Protein AF-A0ABD3SSQ7-F1 (afdb_monomer_lite)

InterPro domains:
  IPR032751 Protein fuseless [PF15993] (21-122)
  IPR032751 Protein fuseless [PTHR35270] (24-252)

Radius of gyration: 31.21 Å; chains: 1; bounding box: 70×83×97 Å

pLDDT: mean 71.68, std 17.15, range [31.45, 95.5]

Foldseek 3Di:
DVVVVVVVVPDDDPPVNVVLLVLLLVLQLLLLVLLLCVVACVPDLLNSLVCLQVVLVVLVVVLCVCVVCCVVVVVVVCVVDDPPPDPVVVVVVVLVVVLVSLVSNLSSVSSNVSSVVSNVVVVVVVVVVVVVVVVVVVPPPCPDDDDDDDDDDDDDDDDDDDDDDDDDDPDDDDDDDDDPDDPDPDDDDDDDDDDDDDDDPDPDPVVVVVVVVVVSVVSNVSSVVSSVVSSVVCVVVVNSLVSRDPVVSVVVVVVCVVPVCCVVVVVVVVVVVVVD

Organism: NCBI:txid382380

Structure (mmCIF, N/CA/C/O backbone):
data_AF-A0ABD3SSQ7-F1
#
_entry.id   AF-A0ABD3SSQ7-F1
#
loop_
_atom_site.group_PDB
_atom_site.id
_atom_site.type_symbol
_atom_site.label_atom_id
_atom_site.label_alt_id
_atom_site.label_comp_id
_atom_site.label_asym_id
_atom_site.label_entity_id
_atom_site.label_seq_id
_atom_site.pdbx_PDB_ins_code
_atom_site.Cartn_x
_atom_site.Cartn_y
_atom_site.Cartn_z
_atom_site.occupancy
_atom_site.B_iso_or_equiv
_atom_site.auth_seq_id
_atom_site.auth_comp_id
_atom_site.auth_asym_id
_atom_site.auth_atom_id
_atom_site.pdbx_PDB_model_num
ATOM 1 N N . MET A 1 1 ? 4.109 20.320 16.044 1.00 35.88 1 MET A N 1
ATOM 2 C CA . MET A 1 1 ? 4.381 19.023 15.374 1.00 35.88 1 MET A CA 1
ATOM 3 C C . MET A 1 1 ? 5.345 18.141 16.161 1.00 35.88 1 MET A C 1
ATOM 5 O O . MET A 1 1 ? 4.977 17.004 16.416 1.00 35.88 1 MET A O 1
ATOM 9 N N . ALA A 1 2 ? 6.494 18.641 16.633 1.00 31.45 2 ALA A N 1
ATOM 10 C CA . ALA A 1 2 ? 7.434 17.855 17.449 1.00 31.45 2 ALA A CA 1
ATOM 11 C C . ALA A 1 2 ? 6.828 17.304 18.760 1.00 31.45 2 ALA A C 1
ATOM 13 O O . ALA A 1 2 ? 7.062 16.151 19.090 1.00 31.45 2 ALA A O 1
ATOM 14 N N . ALA A 1 3 ? 5.961 18.057 19.450 1.00 34.47 3 ALA A N 1
ATOM 15 C CA . ALA A 1 3 ? 5.292 17.589 20.672 1.00 34.47 3 ALA A CA 1
ATOM 16 C C . ALA A 1 3 ? 4.222 16.498 20.431 1.00 34.47 3 ALA A C 1
ATOM 18 O O . ALA A 1 3 ? 4.009 15.648 21.285 1.00 34.47 3 ALA A O 1
ATOM 19 N N . ALA A 1 4 ? 3.579 16.469 19.257 1.00 41.06 4 ALA A N 1
ATOM 20 C CA . ALA A 1 4 ? 2.607 15.427 18.898 1.00 41.06 4 ALA A CA 1
ATOM 21 C C . ALA A 1 4 ? 3.299 14.144 18.403 1.00 41.06 4 ALA A C 1
ATOM 23 O O . ALA A 1 4 ? 2.836 13.044 18.685 1.00 41.06 4 ALA A O 1
ATOM 24 N N . MET A 1 5 ? 4.450 14.282 17.731 1.00 47.56 5 MET A N 1
ATOM 25 C CA . MET A 1 5 ? 5.359 13.162 17.468 1.00 47.56 5 MET A CA 1
ATOM 26 C C . MET A 1 5 ? 5.981 12.631 18.763 1.00 47.56 5 MET A C 1
ATOM 28 O O . MET A 1 5 ? 6.051 11.419 18.940 1.00 47.56 5 MET A O 1
ATOM 32 N N . ALA A 1 6 ? 6.333 13.516 19.700 1.00 42.16 6 ALA A N 1
ATOM 33 C CA . ALA A 1 6 ? 6.775 13.130 21.030 1.00 42.16 6 ALA A CA 1
ATOM 34 C C . ALA A 1 6 ? 5.665 12.388 21.779 1.00 42.16 6 ALA A C 1
ATOM 36 O O . ALA A 1 6 ? 5.961 11.353 22.335 1.00 42.16 6 ALA A O 1
ATOM 37 N N . LEU A 1 7 ? 4.390 12.791 21.718 1.00 47.06 7 LEU A N 1
ATOM 38 C CA . LEU A 1 7 ? 3.284 12.059 22.365 1.00 47.06 7 LEU A CA 1
ATOM 39 C C . LEU A 1 7 ? 2.908 10.728 21.685 1.00 47.06 7 LEU A C 1
ATOM 41 O O . LEU A 1 7 ? 2.377 9.843 22.348 1.00 47.06 7 LEU A O 1
ATOM 45 N N . LEU A 1 8 ? 3.233 10.533 20.401 1.00 50.84 8 LEU A N 1
ATOM 46 C CA . LEU A 1 8 ? 3.166 9.209 19.758 1.00 50.84 8 LEU A CA 1
ATOM 47 C C . LEU A 1 8 ? 4.335 8.292 20.168 1.00 50.84 8 LEU A C 1
ATOM 49 O O . LEU A 1 8 ? 4.212 7.070 20.079 1.00 50.84 8 LEU A O 1
ATOM 53 N N . PHE A 1 9 ? 5.440 8.870 20.648 1.00 52.28 9 PHE A N 1
ATOM 54 C CA . PHE A 1 9 ? 6.592 8.162 21.219 1.00 52.28 9 PHE A CA 1
ATOM 55 C C . PHE A 1 9 ? 6.569 8.082 22.756 1.00 52.28 9 PHE A C 1
ATOM 57 O O . PHE A 1 9 ? 7.246 7.238 23.339 1.00 52.28 9 PHE A O 1
ATOM 64 N N . ASN A 1 10 ? 5.777 8.920 23.419 1.00 55.38 10 ASN A N 1
ATOM 65 C CA . ASN A 1 10 ? 5.813 9.149 24.856 1.00 55.38 10 ASN A CA 1
ATOM 66 C C . ASN A 1 10 ? 4.576 8.542 25.511 1.00 55.38 10 ASN A C 1
ATOM 68 O O . ASN A 1 10 ? 3.604 9.232 25.795 1.00 55.38 10 ASN A O 1
ATOM 72 N N . SER A 1 11 ? 4.625 7.222 25.671 1.00 51.12 11 SER A N 1
ATOM 73 C CA . SER A 1 11 ? 4.206 6.508 26.882 1.00 51.12 11 SER A CA 1
ATOM 74 C C . SER A 1 11 ? 4.325 5.007 26.606 1.00 51.12 11 SER A C 1
ATOM 76 O O . SER A 1 11 ? 3.407 4.355 26.114 1.00 51.12 11 SER A O 1
ATOM 78 N N . SER A 1 12 ? 5.494 4.454 26.931 1.00 49.19 12 SER A N 1
ATOM 79 C CA . SER A 1 12 ? 5.626 3.045 27.331 1.00 49.19 12 SER A CA 1
ATOM 80 C C . SER A 1 12 ? 5.528 1.949 26.258 1.00 49.19 12 SER A C 1
ATOM 82 O O . SER A 1 12 ? 5.330 0.792 26.620 1.00 49.19 12 SER A O 1
ATOM 84 N N . SER A 1 13 ? 5.709 2.221 24.959 1.00 55.53 13 SER A N 1
ATOM 85 C CA . SER A 1 13 ? 6.049 1.124 24.035 1.00 55.53 13 SER A CA 1
ATOM 86 C C . SER A 1 13 ? 7.558 0.938 24.021 1.00 55.53 13 SER A C 1
ATOM 88 O O . SER A 1 13 ? 8.276 1.804 23.527 1.00 55.53 13 SER A O 1
ATOM 90 N N . THR A 1 14 ? 8.021 -0.177 24.580 1.00 75.12 14 THR A N 1
ATOM 91 C CA . THR A 1 14 ? 9.428 -0.582 24.572 1.00 75.12 14 THR A CA 1
ATOM 92 C C . THR A 1 14 ? 9.985 -0.480 23.141 1.00 75.12 14 THR A C 1
ATOM 94 O O . THR A 1 14 ? 9.298 -0.851 22.189 1.00 75.12 14 THR A O 1
ATOM 97 N N . LEU A 1 15 ? 11.214 0.033 22.969 1.00 82.56 15 LEU A N 1
ATOM 98 C CA . LEU A 1 15 ? 11.944 0.108 21.684 1.00 82.56 15 LEU A CA 1
ATOM 99 C C . LEU A 1 15 ? 11.693 -1.094 20.738 1.00 82.56 15 LEU A C 1
ATOM 101 O O . LEU A 1 15 ? 11.415 -0.869 19.557 1.00 82.56 15 LEU A O 1
ATOM 105 N N . PRO A 1 16 ? 11.681 -2.354 21.230 1.00 85.00 16 PRO A N 1
ATOM 106 C CA . PRO A 1 16 ? 11.344 -3.531 20.429 1.00 85.00 16 PRO A CA 1
ATOM 107 C C . PRO A 1 16 ? 10.009 -3.449 19.680 1.00 85.00 16 PRO A C 1
ATOM 109 O O . PRO A 1 16 ? 9.923 -3.867 18.531 1.00 85.00 16 PRO A O 1
ATOM 112 N N . VAL A 1 17 ? 8.964 -2.880 20.286 1.00 79.81 17 VAL A N 1
ATOM 113 C CA . VAL A 1 17 ? 7.632 -2.755 19.671 1.00 79.81 17 VAL A CA 1
ATOM 114 C C . VAL A 1 17 ? 7.666 -1.791 18.486 1.00 79.81 17 VAL A C 1
ATOM 116 O O . VAL A 1 17 ? 6.991 -2.017 17.481 1.00 79.81 17 VAL A O 1
ATOM 119 N N . GLN A 1 18 ? 8.446 -0.714 18.581 1.00 81.44 18 GLN A N 1
ATOM 120 C CA . GLN A 1 18 ? 8.600 0.247 17.488 1.00 81.44 18 GLN A CA 1
ATOM 121 C C . GLN A 1 18 ? 9.390 -0.359 16.332 1.00 81.44 18 GLN A C 1
ATOM 123 O O . GLN A 1 18 ? 8.945 -0.270 15.189 1.00 81.44 18 GLN A O 1
ATOM 128 N N . VAL A 1 19 ? 10.496 -1.043 16.639 1.00 87.38 19 VAL A N 1
ATOM 129 C CA . VAL A 1 19 ? 11.292 -1.773 15.644 1.00 87.38 19 VAL A CA 1
ATOM 130 C C . VAL A 1 19 ? 10.430 -2.822 14.941 1.00 87.38 19 VAL A C 1
ATOM 132 O O . VAL A 1 19 ? 10.364 -2.827 13.715 1.00 87.38 19 VAL A O 1
ATOM 135 N N . ALA A 1 20 ? 9.682 -3.636 15.691 1.00 85.38 20 ALA A N 1
ATOM 136 C CA . ALA A 1 20 ? 8.770 -4.628 15.124 1.00 85.38 20 ALA A CA 1
ATOM 137 C C . ALA A 1 20 ? 7.700 -3.983 14.228 1.00 85.38 20 ALA A C 1
ATOM 139 O O . ALA A 1 20 ? 7.449 -4.460 13.125 1.00 85.38 20 ALA A O 1
ATOM 140 N N . THR A 1 21 ? 7.114 -2.859 14.654 1.00 83.44 21 THR A N 1
ATOM 141 C CA . THR A 1 21 ? 6.134 -2.120 13.838 1.00 83.44 21 THR A CA 1
ATOM 142 C C . THR A 1 21 ? 6.758 -1.630 12.528 1.00 83.44 21 THR A C 1
ATOM 144 O O . THR A 1 21 ? 6.132 -1.743 11.475 1.00 83.44 21 THR A O 1
ATOM 147 N N . GLY A 1 22 ? 7.993 -1.121 12.573 1.00 83.88 22 GLY A N 1
ATOM 148 C CA . GLY A 1 22 ? 8.738 -0.695 11.388 1.00 83.88 22 GLY A CA 1
ATOM 149 C C . GLY A 1 22 ? 9.013 -1.849 10.424 1.00 83.88 22 GLY A C 1
ATOM 150 O O . GLY A 1 22 ? 8.728 -1.729 9.235 1.00 83.88 22 GLY A O 1
ATOM 151 N N . VAL A 1 23 ? 9.478 -2.991 10.940 1.00 88.12 23 VAL A N 1
ATOM 152 C CA . VAL A 1 23 ? 9.735 -4.203 10.141 1.00 88.12 23 VAL A CA 1
ATOM 153 C C . VAL A 1 23 ? 8.452 -4.725 9.494 1.00 88.12 23 VAL A C 1
ATOM 155 O O . VAL A 1 23 ? 8.452 -5.052 8.307 1.00 88.12 23 VAL A O 1
ATOM 158 N N . LEU A 1 24 ? 7.339 -4.758 10.232 1.00 83.00 24 LEU A N 1
ATOM 159 C CA . LEU A 1 24 ? 6.043 -5.166 9.688 1.00 83.00 24 LEU A CA 1
ATOM 160 C C . LEU A 1 24 ? 5.549 -4.184 8.619 1.00 83.00 24 LEU A C 1
ATOM 162 O O . LEU A 1 24 ? 5.061 -4.612 7.580 1.00 83.00 24 LEU A O 1
ATOM 166 N N . CYS A 1 25 ? 5.712 -2.876 8.829 1.00 85.62 25 CYS A N 1
ATOM 167 C CA . CYS A 1 25 ? 5.353 -1.862 7.837 1.00 85.62 25 CYS A CA 1
ATOM 168 C C . CYS A 1 25 ? 6.163 -2.023 6.539 1.00 85.62 25 CYS A C 1
ATOM 170 O O . CYS A 1 25 ? 5.585 -2.065 5.451 1.00 85.62 25 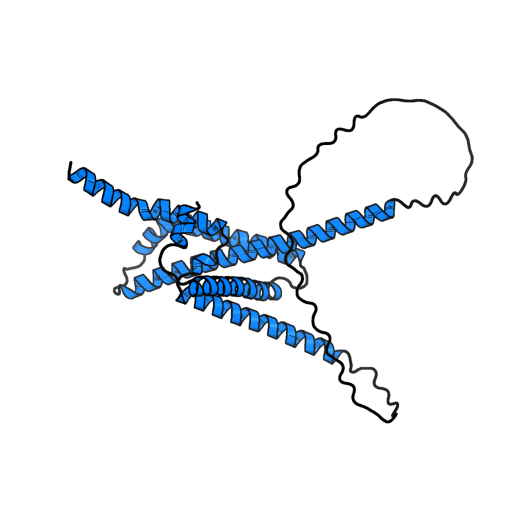CYS A O 1
ATOM 172 N N . ALA A 1 26 ? 7.482 -2.199 6.652 1.00 87.38 26 ALA A N 1
ATOM 173 C CA . ALA A 1 26 ? 8.355 -2.446 5.507 1.00 87.38 26 ALA A CA 1
ATOM 174 C C . ALA A 1 26 ? 7.978 -3.744 4.776 1.00 87.38 26 ALA A C 1
ATOM 176 O O . ALA A 1 26 ? 7.888 -3.760 3.550 1.00 87.38 26 ALA A O 1
ATOM 177 N N . SER A 1 27 ? 7.680 -4.809 5.525 1.00 88.31 27 SER A N 1
ATOM 178 C CA . SER A 1 27 ? 7.245 -6.098 4.970 1.00 88.31 27 SER A CA 1
ATOM 179 C C . SER A 1 27 ? 5.897 -5.990 4.252 1.00 88.31 27 SER A C 1
ATOM 181 O O . SER A 1 27 ? 5.727 -6.567 3.182 1.00 88.31 27 SER A O 1
ATOM 183 N N . TYR A 1 28 ? 4.956 -5.204 4.788 1.00 90.25 28 TYR A N 1
ATOM 184 C CA . TYR A 1 28 ? 3.665 -4.930 4.152 1.00 90.25 28 TYR A CA 1
ATOM 185 C C . TYR A 1 28 ? 3.840 -4.243 2.796 1.00 90.25 28 TYR A C 1
ATOM 187 O O . TYR A 1 28 ? 3.273 -4.699 1.800 1.00 90.25 28 TYR A O 1
ATOM 195 N N . TRP A 1 29 ? 4.642 -3.172 2.762 1.00 89.44 29 TRP A N 1
ATOM 196 C CA . TRP A 1 29 ? 4.938 -2.412 1.546 1.00 89.44 29 TRP A CA 1
ATOM 197 C C . TRP A 1 29 ? 5.657 -3.273 0.505 1.00 89.44 29 TRP A C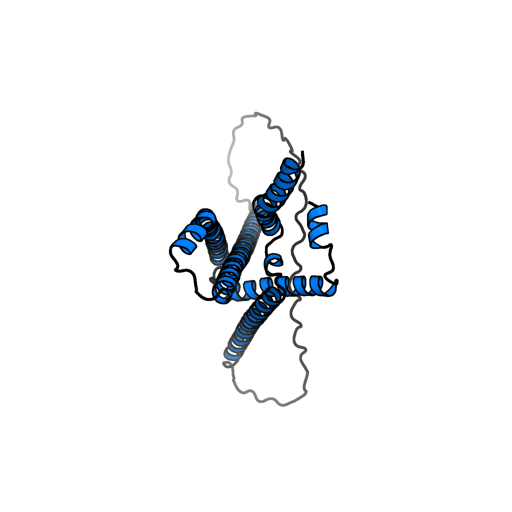 1
ATOM 199 O O . TRP A 1 29 ? 5.247 -3.293 -0.654 1.00 89.44 29 TRP A O 1
ATOM 209 N N . ARG A 1 30 ? 6.682 -4.029 0.924 1.00 88.19 30 ARG A N 1
ATOM 210 C CA . ARG A 1 30 ? 7.439 -4.944 0.057 1.00 88.19 30 ARG A CA 1
ATOM 211 C C . ARG A 1 30 ? 6.540 -6.027 -0.541 1.00 88.19 30 ARG A C 1
ATOM 213 O O . ARG A 1 30 ? 6.555 -6.228 -1.750 1.00 88.19 30 ARG A O 1
ATOM 220 N N . GLY A 1 31 ? 5.737 -6.691 0.290 1.00 89.69 31 GLY A N 1
ATOM 221 C CA . GLY A 1 31 ? 4.833 -7.747 -0.161 1.00 89.69 31 GLY A CA 1
ATOM 222 C C . GLY A 1 31 ? 3.764 -7.225 -1.121 1.00 89.69 31 GLY A C 1
ATOM 223 O O . GLY A 1 31 ? 3.504 -7.846 -2.147 1.00 89.69 31 GLY A O 1
ATOM 224 N N . ALA A 1 32 ? 3.205 -6.042 -0.848 1.00 89.62 32 ALA A N 1
ATOM 225 C CA . ALA A 1 32 ? 2.249 -5.400 -1.747 1.00 89.62 32 ALA A CA 1
ATOM 226 C C . ALA A 1 32 ? 2.873 -5.051 -3.107 1.00 89.62 32 ALA A C 1
ATOM 228 O O . ALA A 1 32 ? 2.238 -5.267 -4.133 1.00 89.62 32 ALA A O 1
ATOM 229 N N . TRP A 1 33 ? 4.114 -4.552 -3.123 1.00 89.25 33 TRP A N 1
ATOM 230 C CA . TRP A 1 33 ? 4.847 -4.284 -4.363 1.00 89.25 33 TRP A CA 1
ATOM 231 C C . TRP A 1 33 ? 4.998 -5.538 -5.223 1.00 89.25 33 TRP A C 1
ATOM 233 O O . TRP A 1 33 ? 4.644 -5.498 -6.395 1.00 89.25 33 TRP A O 1
ATOM 243 N N . TYR A 1 34 ? 5.431 -6.660 -4.642 1.00 88.88 34 TYR A N 1
ATOM 244 C CA . TYR A 1 34 ? 5.584 -7.906 -5.397 1.00 88.88 34 TYR A CA 1
ATOM 245 C C . TYR A 1 34 ? 4.262 -8.423 -5.967 1.00 88.88 34 TYR A C 1
ATOM 247 O O . TYR A 1 34 ? 4.218 -8.839 -7.122 1.00 88.88 34 TYR A O 1
ATOM 255 N N . ILE A 1 35 ? 3.176 -8.354 -5.191 1.00 89.44 35 ILE A N 1
ATOM 256 C CA . ILE A 1 35 ? 1.842 -8.740 -5.671 1.00 89.44 35 ILE A CA 1
ATOM 257 C C . ILE A 1 35 ? 1.421 -7.848 -6.847 1.00 89.44 35 ILE A C 1
ATOM 259 O O . ILE A 1 35 ? 0.884 -8.341 -7.838 1.00 89.44 35 ILE A O 1
ATOM 263 N N . LEU A 1 36 ? 1.661 -6.538 -6.756 1.00 88.00 36 LEU A N 1
ATOM 264 C CA . LEU A 1 36 ? 1.300 -5.588 -7.808 1.00 88.00 36 LEU A CA 1
ATOM 265 C C . LEU A 1 36 ? 2.145 -5.764 -9.072 1.00 88.00 36 LEU A C 1
ATOM 267 O O . LEU A 1 36 ? 1.592 -5.694 -10.164 1.00 88.00 36 LEU A O 1
ATOM 271 N N . ASP A 1 37 ? 3.441 -6.045 -8.941 1.00 88.19 37 ASP A N 1
ATOM 272 C CA . ASP A 1 37 ? 4.322 -6.270 -10.093 1.00 88.19 37 ASP A CA 1
ATOM 273 C C . ASP A 1 37 ? 3.887 -7.456 -10.953 1.00 88.19 37 ASP A C 1
ATOM 275 O O . ASP A 1 37 ? 3.962 -7.370 -12.173 1.00 88.19 37 ASP A O 1
ATOM 279 N N . HIS A 1 38 ? 3.342 -8.509 -10.342 1.00 86.56 38 HIS A N 1
ATOM 280 C CA . HIS A 1 38 ? 2.875 -9.684 -11.085 1.00 86.56 38 HIS A CA 1
ATOM 281 C C . HIS A 1 38 ? 1.442 -9.526 -11.613 1.00 86.56 38 HIS A C 1
ATOM 283 O O . HIS A 1 38 ? 1.032 -10.232 -12.528 1.00 86.56 38 HIS A O 1
ATOM 289 N N . THR A 1 39 ? 0.642 -8.626 -11.033 1.00 86.75 39 THR A N 1
ATOM 290 C CA . THR A 1 39 ? -0.785 -8.492 -11.382 1.00 86.75 39 THR A CA 1
ATOM 291 C C . THR A 1 39 ? -1.074 -7.366 -12.373 1.00 86.75 39 THR A C 1
ATOM 293 O O . THR A 1 39 ? -2.074 -7.433 -13.086 1.00 86.75 39 THR A O 1
ATOM 296 N N . LEU A 1 40 ? -0.228 -6.332 -12.442 1.00 84.44 40 LEU A N 1
ATOM 297 C CA . LEU A 1 40 ? -0.434 -5.156 -13.292 1.00 84.44 40 LEU A CA 1
ATOM 298 C C . LEU A 1 40 ? 0.543 -5.127 -14.469 1.00 84.44 40 LEU A C 1
ATOM 300 O O . LEU A 1 40 ? 1.640 -4.588 -14.336 1.00 84.44 40 LEU A O 1
ATOM 304 N N . PHE A 1 41 ? 0.085 -5.612 -15.628 1.00 85.88 41 PHE A N 1
ATOM 305 C CA . PHE A 1 41 ? 0.725 -5.469 -16.947 1.00 85.88 41 PHE A CA 1
ATOM 306 C C . PHE A 1 41 ? 2.256 -5.652 -16.921 1.00 85.88 41 PHE A C 1
ATOM 308 O O . PHE A 1 41 ? 2.977 -4.657 -17.046 1.00 85.88 41 PHE A O 1
ATOM 315 N N . PRO A 1 42 ? 2.757 -6.893 -16.771 1.00 82.06 42 PRO A N 1
ATOM 316 C CA . PRO A 1 42 ? 4.196 -7.150 -16.659 1.00 82.06 42 PRO A CA 1
ATOM 317 C C . PRO A 1 42 ? 4.986 -6.663 -17.885 1.00 82.06 42 PRO A C 1
ATOM 319 O O . PRO A 1 42 ? 6.099 -6.164 -17.738 1.00 82.06 42 PRO A O 1
ATOM 322 N N . ASP A 1 43 ? 4.380 -6.702 -19.074 1.00 90.75 43 ASP A N 1
ATOM 323 C CA . ASP A 1 43 ? 5.066 -6.385 -20.334 1.00 90.75 43 ASP A CA 1
ATOM 324 C C . ASP A 1 43 ? 5.165 -4.882 -20.639 1.00 90.75 43 ASP A C 1
ATOM 326 O O . ASP A 1 43 ? 5.929 -4.471 -21.510 1.00 90.75 43 ASP A O 1
ATOM 330 N N . ASN A 1 44 ? 4.380 -4.034 -19.965 1.00 91.44 44 ASN A N 1
ATOM 331 C CA . ASN A 1 44 ? 4.321 -2.606 -20.279 1.00 91.44 44 ASN A CA 1
ATOM 332 C C . ASN A 1 44 ? 4.387 -1.748 -19.013 1.00 91.44 44 ASN A C 1
ATOM 334 O O . ASN A 1 44 ? 3.371 -1.435 -18.383 1.00 91.44 44 ASN A O 1
ATOM 338 N N . ARG A 1 45 ? 5.610 -1.326 -18.674 1.00 89.81 45 ARG A N 1
ATOM 339 C CA . ARG A 1 45 ? 5.914 -0.509 -17.491 1.00 89.81 45 ARG A CA 1
ATOM 340 C C . ARG A 1 45 ? 5.157 0.817 -17.461 1.00 89.81 45 ARG A C 1
ATOM 342 O O . ARG A 1 45 ? 4.592 1.157 -16.421 1.00 89.81 45 ARG A O 1
ATOM 349 N N . ALA A 1 46 ? 5.073 1.528 -18.587 1.00 91.19 46 ALA A N 1
ATOM 350 C CA . ALA A 1 46 ? 4.371 2.809 -18.670 1.00 91.19 46 ALA A CA 1
ATOM 351 C C . ALA A 1 46 ? 2.866 2.656 -18.385 1.00 91.19 46 ALA A C 1
ATOM 353 O O . ALA A 1 46 ? 2.307 3.384 -17.559 1.00 91.19 46 ALA A O 1
ATOM 354 N N . LEU A 1 47 ? 2.211 1.667 -19.005 1.00 90.88 47 LEU A N 1
ATOM 355 C CA . LEU A 1 47 ? 0.801 1.369 -18.735 1.00 90.88 47 LEU A CA 1
ATOM 356 C C . LEU A 1 47 ? 0.590 0.900 -17.294 1.00 90.88 47 LEU A C 1
ATOM 358 O O . LEU A 1 47 ? -0.329 1.377 -16.629 1.00 90.88 47 LEU A O 1
ATOM 362 N N . SER A 1 48 ? 1.460 0.026 -16.783 1.00 92.56 48 SER A N 1
ATOM 363 C CA . SER A 1 48 ? 1.419 -0.430 -15.391 1.00 92.56 48 SER A CA 1
ATOM 364 C C . SER A 1 48 ? 1.510 0.744 -14.409 1.00 92.56 48 SER A C 1
ATOM 366 O O . SER A 1 48 ? 0.748 0.810 -13.436 1.00 92.56 48 SER A O 1
ATOM 368 N N . GLY A 1 49 ? 2.369 1.723 -14.701 1.00 92.19 49 GLY A N 1
ATOM 369 C CA . GLY A 1 49 ? 2.505 2.954 -13.933 1.00 92.19 49 GLY A CA 1
ATOM 370 C C . GLY A 1 49 ? 1.244 3.822 -13.962 1.00 92.19 49 GLY A C 1
ATOM 371 O O . GLY A 1 49 ? 0.736 4.195 -12.901 1.00 92.19 49 GLY A O 1
ATOM 372 N N . ILE A 1 50 ? 0.682 4.088 -15.149 1.00 95.25 50 ILE A N 1
ATOM 373 C CA . ILE A 1 50 ? -0.532 4.911 -15.307 1.00 95.25 50 ILE A CA 1
ATOM 374 C C . ILE A 1 50 ? -1.726 4.244 -14.624 1.00 95.25 50 ILE A C 1
ATOM 376 O O . ILE A 1 50 ? -2.470 4.899 -13.891 1.00 95.25 50 ILE A O 1
ATOM 380 N N . VAL A 1 51 ? -1.914 2.939 -14.820 1.00 94.94 51 VAL A N 1
ATOM 381 C CA . VAL A 1 51 ? -3.021 2.194 -14.209 1.00 94.94 51 VAL A CA 1
ATOM 382 C C . VAL A 1 51 ? -2.865 2.158 -12.689 1.00 94.94 51 VAL A C 1
ATOM 384 O O . VAL A 1 51 ? -3.843 2.364 -11.974 1.00 94.94 51 VAL A O 1
ATOM 387 N N . SER A 1 52 ? -1.649 1.992 -12.163 1.00 92.69 52 SER A N 1
ATOM 388 C CA . SER A 1 52 ? -1.407 2.051 -10.712 1.00 92.69 52 SER A CA 1
ATOM 389 C C . SER A 1 52 ? -1.705 3.437 -10.142 1.00 92.69 52 SER A C 1
ATOM 391 O O . SER A 1 52 ? -2.406 3.561 -9.141 1.00 92.69 52 SER A O 1
ATOM 393 N N . LEU A 1 53 ? -1.248 4.497 -10.811 1.00 92.94 53 LEU A N 1
ATOM 394 C CA . LEU A 1 53 ? -1.479 5.869 -10.368 1.00 92.94 53 LEU A CA 1
ATOM 395 C C . LEU A 1 53 ? -2.967 6.239 -10.407 1.00 92.94 53 LEU A C 1
ATOM 397 O O . LEU A 1 53 ? -3.493 6.814 -9.450 1.00 92.94 53 LEU A O 1
ATOM 401 N N . THR A 1 54 ? -3.656 5.889 -11.494 1.00 95.50 54 THR A N 1
ATOM 402 C CA . THR A 1 54 ? -5.083 6.184 -11.679 1.00 95.50 54 THR A CA 1
ATOM 403 C C . THR A 1 54 ? -5.949 5.356 -10.739 1.00 95.50 54 THR A C 1
ATOM 405 O O . THR A 1 54 ? -6.805 5.924 -10.066 1.00 95.50 54 THR A O 1
ATOM 408 N N . SER A 1 55 ? -5.700 4.049 -10.605 1.00 94.31 55 SER A N 1
ATOM 409 C CA . SER A 1 55 ? -6.435 3.190 -9.666 1.00 94.31 55 SER A CA 1
ATOM 410 C C . SER A 1 55 ? -6.182 3.576 -8.207 1.00 94.31 55 SER A C 1
ATOM 412 O O . SER A 1 55 ? -7.131 3.647 -7.427 1.00 94.31 55 SER A O 1
ATOM 414 N N . GLY A 1 56 ? -4.943 3.914 -7.836 1.00 93.25 56 GLY A N 1
ATOM 415 C CA . GLY A 1 56 ? -4.608 4.408 -6.503 1.00 93.25 56 GLY A CA 1
ATOM 416 C C . GLY A 1 56 ? -5.303 5.734 -6.184 1.00 93.25 56 GLY A C 1
ATOM 417 O O . GLY A 1 56 ? -5.934 5.870 -5.133 1.00 93.25 56 GLY A O 1
ATOM 418 N N . SER A 1 57 ? -5.269 6.686 -7.122 1.00 92.19 57 SER A N 1
ATOM 419 C CA . SER A 1 57 ? -5.952 7.983 -6.998 1.00 92.19 57 SER A CA 1
ATOM 420 C C . SER A 1 57 ? -7.468 7.826 -6.929 1.00 92.19 57 SER A C 1
ATOM 422 O O . SER A 1 57 ? -8.114 8.446 -6.085 1.00 92.19 57 SER A O 1
ATOM 424 N N . ALA A 1 58 ? -8.040 6.954 -7.762 1.00 92.88 58 ALA A N 1
ATOM 425 C CA . ALA A 1 58 ? -9.460 6.634 -7.746 1.00 92.88 58 ALA A CA 1
ATOM 426 C C . ALA A 1 58 ? -9.865 5.968 -6.429 1.00 92.88 58 ALA A C 1
ATOM 428 O O . ALA A 1 58 ? -10.901 6.318 -5.874 1.00 92.88 58 ALA A O 1
ATOM 429 N N . LEU A 1 59 ? -9.045 5.065 -5.883 1.00 91.69 59 LEU A N 1
ATOM 430 C CA . LEU A 1 59 ? -9.310 4.424 -4.600 1.00 91.69 59 LEU A CA 1
ATOM 431 C C . LEU A 1 59 ? -9.293 5.447 -3.460 1.00 91.69 59 LEU A C 1
ATOM 433 O O . LEU A 1 59 ? -10.232 5.474 -2.667 1.00 91.69 59 LEU A O 1
ATOM 437 N N . LEU A 1 60 ? -8.287 6.324 -3.388 1.00 89.19 60 LEU A N 1
ATOM 438 C CA . LEU A 1 60 ? -8.249 7.388 -2.379 1.00 89.19 60 LEU A CA 1
ATOM 439 C C . LEU A 1 60 ? -9.401 8.385 -2.548 1.00 89.19 60 LEU A C 1
ATOM 441 O O . LEU A 1 60 ? -10.058 8.726 -1.565 1.00 89.19 60 LEU A O 1
ATOM 445 N N . GLY A 1 61 ? -9.694 8.803 -3.780 1.00 88.31 61 GLY A N 1
ATOM 446 C CA . GLY A 1 61 ? -10.805 9.697 -4.100 1.00 88.31 61 GLY A CA 1
ATOM 447 C C . GLY A 1 61 ? -12.158 9.087 -3.741 1.00 88.31 61 GLY A C 1
ATOM 448 O O . GLY A 1 61 ? -12.967 9.731 -3.078 1.00 88.31 61 GLY A O 1
ATOM 449 N N . LEU A 1 62 ? -12.376 7.814 -4.077 1.00 87.69 62 LEU A N 1
ATOM 450 C CA . LEU A 1 62 ? -13.572 7.059 -3.712 1.00 87.69 62 LEU A CA 1
ATOM 451 C C . LEU A 1 62 ? -13.689 6.922 -2.195 1.00 87.69 62 LEU A C 1
ATOM 453 O O . LEU A 1 62 ? -14.775 7.074 -1.647 1.00 87.69 62 LEU A O 1
ATOM 457 N N . LYS A 1 63 ? -12.584 6.677 -1.484 1.00 83.69 63 LYS A N 1
ATOM 458 C CA . LYS A 1 63 ? -12.600 6.636 -0.017 1.00 83.69 63 LYS A CA 1
ATOM 459 C C . LYS A 1 63 ? -12.932 8.003 0.566 1.00 83.69 63 LYS A C 1
ATOM 461 O O . LYS A 1 63 ? -13.783 8.053 1.443 1.00 83.69 63 LYS A O 1
ATOM 466 N N . GLN A 1 64 ? -12.367 9.095 0.059 1.00 83.19 64 GLN A N 1
ATOM 467 C CA . GLN A 1 64 ? -12.725 10.447 0.493 1.00 83.19 64 GLN A CA 1
ATOM 468 C C . GLN A 1 64 ? -14.207 10.745 0.213 1.00 83.19 64 GLN A C 1
ATOM 470 O O . GLN A 1 64 ? -14.914 11.261 1.080 1.00 83.19 64 GLN A O 1
ATOM 475 N N . TYR A 1 65 ? -14.694 10.344 -0.964 1.00 81.12 65 TYR A N 1
ATOM 476 C CA . TYR A 1 65 ? -16.084 10.492 -1.383 1.00 81.12 65 TYR A CA 1
ATOM 477 C C . TYR A 1 65 ? -17.050 9.616 -0.586 1.00 81.12 65 TYR A C 1
ATOM 479 O O . TYR A 1 65 ? -18.186 10.016 -0.401 1.00 81.12 65 TYR A O 1
ATOM 487 N N . ILE A 1 66 ? -16.636 8.447 -0.089 1.00 79.69 66 ILE A N 1
ATOM 488 C CA . ILE A 1 66 ? -17.462 7.598 0.779 1.00 79.69 66 ILE A CA 1
ATOM 489 C C . ILE A 1 66 ? -17.386 8.086 2.229 1.00 79.69 66 ILE A C 1
ATOM 491 O O . ILE A 1 66 ? -18.409 8.151 2.904 1.00 79.69 66 ILE A O 1
ATOM 495 N N . ILE A 1 67 ? -16.204 8.450 2.732 1.00 71.50 67 ILE A N 1
ATOM 496 C CA . ILE A 1 67 ? -15.982 8.860 4.129 1.00 71.50 67 ILE A CA 1
ATOM 497 C C . ILE A 1 67 ? -16.651 10.208 4.423 1.00 71.50 67 ILE A C 1
ATOM 499 O O . ILE A 1 67 ? -17.280 10.343 5.474 1.00 71.50 67 ILE A O 1
ATOM 503 N N . SER A 1 68 ? -16.591 11.161 3.487 1.00 71.06 68 SER A N 1
ATOM 504 C CA . SER A 1 68 ? -17.210 12.489 3.615 1.00 71.06 68 SER A CA 1
ATOM 505 C C . SER A 1 68 ? -18.722 12.422 3.923 1.00 71.06 68 SER A C 1
ATOM 507 O O . SER A 1 68 ? -19.152 12.926 4.965 1.00 71.06 68 SER A O 1
ATOM 509 N N . PRO A 1 69 ? -19.553 11.707 3.139 1.00 61.59 69 PRO A N 1
ATOM 510 C CA . PRO A 1 69 ? -20.938 11.462 3.485 1.00 61.59 69 PRO A CA 1
ATOM 511 C C . PRO A 1 69 ? -21.071 10.424 4.591 1.00 61.59 69 PRO A C 1
ATOM 513 O O . PRO A 1 69 ? -22.013 10.561 5.353 1.00 61.59 69 PRO A O 1
ATOM 516 N N . SER A 1 70 ? -20.178 9.436 4.757 1.00 55.47 70 SER A N 1
ATOM 517 C CA . SER A 1 70 ? -20.286 8.400 5.802 1.00 55.47 70 SER A CA 1
ATOM 518 C C . SER A 1 70 ? -20.126 8.938 7.230 1.00 55.47 70 SER A C 1
ATOM 520 O O . SER A 1 70 ? -20.644 8.327 8.159 1.00 55.47 70 SER A O 1
ATOM 522 N N . TYR A 1 71 ? -19.580 10.131 7.466 1.00 55.12 71 TYR A N 1
ATOM 523 C CA . TYR A 1 71 ? -19.713 10.753 8.795 1.00 55.12 71 TYR A CA 1
ATOM 524 C C . TYR A 1 71 ? -21.183 11.103 9.136 1.00 55.12 71 TYR A C 1
ATOM 526 O O . TYR A 1 71 ? -21.624 10.974 10.283 1.00 55.12 71 TYR A O 1
ATOM 534 N N . ASN A 1 72 ? -21.987 11.435 8.120 1.00 53.47 72 ASN A N 1
ATOM 535 C CA . ASN A 1 72 ? -23.447 11.586 8.212 1.00 53.47 72 ASN A CA 1
ATOM 536 C C . ASN A 1 72 ? -24.204 10.275 7.902 1.00 53.47 72 ASN A C 1
ATOM 538 O O . ASN A 1 72 ? -25.283 10.016 8.435 1.00 53.47 72 ASN A O 1
ATOM 542 N N . GLY A 1 73 ? -23.612 9.415 7.081 1.00 52.69 73 GLY A N 1
ATO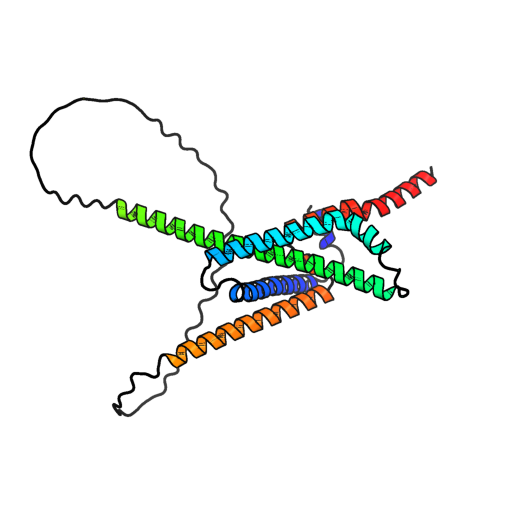M 543 C CA . GLY A 1 73 ? -24.137 8.171 6.542 1.00 52.69 73 GLY A CA 1
ATOM 544 C C . GLY A 1 73 ? -24.017 7.028 7.529 1.00 52.69 73 GLY A C 1
ATOM 545 O O . GLY A 1 73 ? -24.941 6.248 7.618 1.00 52.69 73 GLY A O 1
ATOM 546 N N . THR A 1 74 ? -22.993 6.987 8.379 1.00 53.97 74 THR A N 1
ATOM 547 C CA . THR A 1 74 ? -22.913 6.050 9.507 1.00 53.97 74 THR A CA 1
ATOM 548 C C . THR A 1 74 ? -24.050 6.328 10.483 1.00 53.97 74 THR A C 1
ATOM 550 O O . THR A 1 74 ? -24.649 5.387 10.980 1.00 53.97 74 THR A O 1
ATOM 553 N N . LYS A 1 75 ? -24.458 7.593 10.690 1.00 57.34 75 LYS A N 1
ATOM 554 C CA . LYS A 1 75 ? -25.681 7.902 11.456 1.00 57.34 75 LYS A CA 1
ATOM 555 C C . LYS A 1 75 ? -26.950 7.447 10.732 1.00 57.34 75 LYS A C 1
ATOM 557 O O . LYS A 1 75 ? -27.886 7.023 11.395 1.00 57.34 75 LYS A O 1
ATOM 562 N N . ARG A 1 76 ? -27.003 7.538 9.398 1.00 57.03 76 ARG A N 1
ATOM 563 C CA . ARG A 1 76 ? -28.153 7.092 8.588 1.00 57.03 76 ARG A CA 1
ATOM 564 C C . ARG A 1 76 ? -28.250 5.562 8.508 1.00 57.03 76 ARG A C 1
ATOM 566 O O . ARG A 1 76 ? -29.322 5.015 8.706 1.00 57.03 76 ARG A O 1
ATOM 573 N N . LEU A 1 77 ? -27.130 4.877 8.317 1.00 61.66 77 LEU A N 1
ATOM 574 C CA . LEU A 1 77 ? -26.987 3.427 8.242 1.00 61.66 77 LEU A CA 1
ATOM 575 C C . LEU A 1 77 ? -27.211 2.782 9.614 1.00 61.66 77 LEU A C 1
ATOM 577 O O . LEU A 1 77 ? -27.915 1.790 9.704 1.00 61.66 77 LEU A O 1
ATOM 581 N N . VAL A 1 78 ? -26.709 3.392 10.698 1.00 62.59 78 VAL A N 1
ATOM 582 C CA . VAL A 1 78 ? -27.025 2.980 12.083 1.00 62.59 78 VAL A CA 1
ATOM 583 C C . VAL A 1 78 ? -28.508 3.168 12.418 1.00 62.59 78 VAL A C 1
ATOM 585 O O . VAL A 1 78 ? -29.002 2.494 13.313 1.00 62.59 78 VAL A O 1
ATOM 588 N N . ARG A 1 79 ? -29.226 4.062 11.723 1.00 66.69 79 ARG A N 1
ATOM 589 C CA . ARG A 1 79 ? -30.687 4.199 11.861 1.00 66.69 79 ARG A CA 1
ATOM 590 C C . ARG A 1 79 ? -31.472 3.214 10.992 1.00 66.69 79 ARG A C 1
ATOM 592 O O . ARG A 1 79 ? -32.605 2.916 11.338 1.00 66.69 79 ARG A O 1
ATOM 599 N N . LEU A 1 80 ? -30.905 2.752 9.875 1.00 69.56 80 LEU A N 1
ATOM 600 C CA . LEU A 1 80 ? -31.550 1.802 8.960 1.00 69.56 80 LEU A CA 1
ATOM 601 C C . LEU A 1 80 ? -31.309 0.340 9.357 1.00 69.56 80 LEU A C 1
ATOM 603 O O . LEU A 1 80 ? -32.145 -0.512 9.080 1.00 69.56 80 LEU A O 1
ATOM 607 N N . LEU A 1 81 ? -30.184 0.044 10.007 1.00 67.31 81 LEU A N 1
ATOM 608 C CA . LEU A 1 81 ? -29.914 -1.274 10.567 1.00 67.31 81 LEU A CA 1
ATOM 609 C C . LEU A 1 81 ? -30.612 -1.394 11.931 1.00 67.31 81 LEU A C 1
ATOM 611 O O . LEU A 1 81 ? -30.344 -0.561 12.804 1.00 67.31 81 LEU A O 1
ATOM 615 N N . PRO A 1 82 ? -31.467 -2.412 12.155 1.00 67.31 82 PRO A N 1
ATOM 616 C CA . PRO A 1 82 ? -32.018 -2.671 13.478 1.00 67.31 82 PRO A CA 1
ATOM 617 C C . PRO A 1 82 ? -30.863 -2.831 14.479 1.00 67.31 82 PRO A C 1
ATOM 619 O O . PRO A 1 82 ? -29.829 -3.418 14.137 1.00 67.31 82 PRO A O 1
ATOM 622 N N . PRO A 1 83 ? -30.974 -2.264 15.695 1.00 65.06 83 PRO A N 1
ATOM 623 C CA . PRO A 1 83 ? -29.912 -2.363 16.679 1.00 65.06 83 PRO A CA 1
ATOM 624 C C . PRO A 1 83 ? -29.632 -3.851 16.937 1.00 65.06 83 PRO A C 1
ATOM 626 O O . PRO A 1 83 ? -30.552 -4.573 17.311 1.00 65.06 83 PRO A O 1
ATOM 629 N N . PRO A 1 84 ? -28.394 -4.334 16.720 1.00 63.88 84 PRO A N 1
ATOM 630 C CA . PRO A 1 84 ? -28.073 -5.719 17.024 1.00 63.88 84 PRO A CA 1
ATOM 631 C C . PRO A 1 84 ? -28.290 -5.936 18.522 1.00 63.88 84 PRO A C 1
ATOM 633 O O . PRO A 1 84 ? -27.756 -5.168 19.325 1.00 63.88 84 PRO A O 1
ATOM 636 N N . GLU A 1 85 ? -29.045 -6.972 18.895 1.00 72.25 85 GLU A N 1
ATOM 637 C CA . GLU A 1 85 ? -29.323 -7.293 20.304 1.00 72.25 85 GLU A CA 1
ATOM 638 C C . GLU A 1 85 ? -28.042 -7.535 21.115 1.00 72.25 85 GLU A C 1
ATOM 640 O O . GLU A 1 85 ? -28.014 -7.331 22.326 1.00 72.25 85 GLU A O 1
ATOM 645 N N . SER A 1 86 ? -26.939 -7.905 20.451 1.00 76.38 86 SER A N 1
ATOM 646 C CA . SER A 1 86 ? -25.645 -8.093 21.100 1.00 76.38 86 SER A CA 1
ATOM 647 C C . SER A 1 86 ? -24.691 -6.911 20.890 1.00 76.38 86 SER A C 1
ATOM 649 O O . SER A 1 86 ? -24.277 -6.554 19.781 1.00 76.38 86 SER A O 1
ATOM 651 N N . VAL A 1 87 ? -24.235 -6.345 22.010 1.00 78.75 87 VAL A N 1
ATOM 652 C CA . VAL A 1 87 ? -23.210 -5.284 22.066 1.00 78.75 87 VAL A CA 1
ATOM 653 C C . VAL A 1 87 ? -21.893 -5.726 21.396 1.00 78.75 87 VAL A C 1
ATOM 655 O O . VAL A 1 87 ? -21.157 -4.907 20.838 1.00 78.75 87 VAL A O 1
ATOM 658 N N . SER A 1 88 ? -21.606 -7.033 21.385 1.00 81.75 88 SER A N 1
ATOM 659 C CA . SER A 1 88 ? -20.382 -7.609 20.819 1.00 81.75 88 SER A CA 1
ATOM 660 C C . SER A 1 88 ? -20.337 -7.585 19.283 1.00 81.75 88 SER A C 1
ATOM 662 O O . SER A 1 88 ? -19.263 -7.358 18.719 1.00 81.75 88 SER A O 1
ATOM 664 N N . LEU A 1 89 ? -21.473 -7.754 18.591 1.00 77.69 89 LEU A N 1
ATOM 665 C CA . LEU A 1 89 ? -21.548 -7.648 17.126 1.00 77.69 89 LEU A CA 1
ATOM 666 C C . LEU A 1 89 ? -21.325 -6.210 16.660 1.00 77.69 89 LEU A C 1
ATOM 668 O O . LEU A 1 89 ? -20.577 -5.977 15.710 1.00 77.69 89 LEU A O 1
ATOM 672 N N . ARG A 1 90 ? -21.887 -5.230 17.380 1.00 75.94 90 ARG A N 1
ATOM 673 C CA . ARG A 1 90 ? -21.669 -3.806 17.084 1.00 75.94 90 ARG A CA 1
ATOM 674 C C . ARG A 1 90 ? -20.187 -3.435 17.178 1.00 75.94 90 ARG A C 1
ATOM 676 O O . ARG A 1 90 ? -19.677 -2.736 16.303 1.00 75.94 90 ARG A O 1
ATOM 683 N N . ARG A 1 91 ? -19.483 -3.914 18.213 1.00 76.12 91 ARG A N 1
ATOM 684 C CA . ARG A 1 91 ? -18.043 -3.657 18.383 1.00 76.12 91 ARG A CA 1
ATOM 685 C C . ARG A 1 91 ? -17.223 -4.260 17.241 1.00 76.12 91 ARG A C 1
ATOM 687 O O . ARG A 1 91 ? -16.380 -3.560 16.685 1.00 76.12 91 ARG A O 1
ATOM 694 N N . ARG A 1 92 ? -17.511 -5.513 16.863 1.00 77.69 92 ARG A N 1
ATOM 695 C CA . ARG A 1 92 ? -16.845 -6.202 15.745 1.00 77.69 92 ARG A CA 1
ATOM 696 C C . ARG A 1 92 ? -17.069 -5.483 14.417 1.00 77.69 92 ARG A C 1
ATOM 698 O O . ARG A 1 92 ? -16.101 -5.180 13.737 1.00 77.69 92 ARG A O 1
ATOM 705 N N . TYR A 1 93 ? -18.307 -5.104 14.102 1.00 79.69 93 TYR A N 1
ATOM 706 C CA . TYR A 1 93 ? -18.632 -4.370 12.874 1.00 79.69 93 TYR A CA 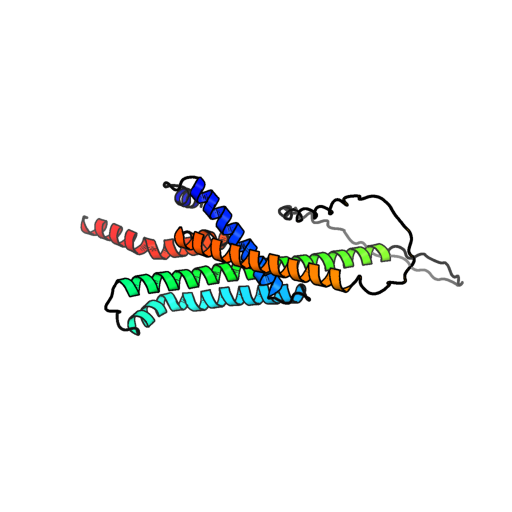1
ATOM 707 C C . TYR A 1 93 ? -17.858 -3.048 12.746 1.00 79.69 93 TYR A C 1
ATOM 709 O O . TYR A 1 93 ? -17.282 -2.755 11.699 1.00 79.69 93 TYR A O 1
ATOM 717 N N . ILE A 1 94 ? -17.793 -2.260 13.826 1.00 78.44 94 ILE A N 1
ATOM 718 C CA . ILE A 1 94 ? -17.041 -0.995 13.842 1.00 78.44 94 ILE A CA 1
ATOM 719 C C . ILE A 1 94 ? -15.540 -1.248 13.637 1.00 78.44 94 ILE A C 1
ATOM 721 O O . ILE A 1 94 ? -14.894 -0.517 12.885 1.00 78.44 94 ILE A O 1
ATOM 725 N N . GLN A 1 95 ? -14.983 -2.280 14.279 1.00 75.81 95 GLN A N 1
ATOM 726 C CA . GLN A 1 95 ? -13.574 -2.647 14.123 1.00 75.81 95 GLN A CA 1
ATOM 727 C C . GLN A 1 95 ? -13.255 -3.105 12.695 1.00 75.81 95 GLN A C 1
ATOM 729 O O . GLN A 1 95 ? -12.294 -2.610 12.107 1.00 75.81 95 GLN A O 1
ATOM 734 N N . THR A 1 96 ? -14.082 -3.974 12.110 1.00 79.31 96 THR A N 1
ATOM 735 C CA . THR A 1 96 ? -13.905 -4.470 10.739 1.00 79.31 96 THR A CA 1
ATOM 736 C C . THR A 1 96 ? -14.020 -3.346 9.713 1.00 79.31 96 THR A C 1
ATOM 738 O O . THR A 1 96 ? -13.152 -3.220 8.856 1.00 79.31 96 THR A O 1
ATOM 741 N N . ASN A 1 97 ? -15.020 -2.465 9.828 1.00 81.19 97 ASN A N 1
ATOM 742 C CA . ASN A 1 97 ? -15.146 -1.318 8.923 1.00 81.19 97 ASN A CA 1
ATOM 743 C C . ASN A 1 97 ? -13.950 -0.375 9.012 1.00 81.19 97 ASN A C 1
ATOM 745 O O . ASN A 1 97 ? -13.436 0.070 7.987 1.00 81.19 97 ASN A O 1
ATOM 749 N N . ARG A 1 98 ? -13.471 -0.091 10.230 1.00 80.12 98 ARG A N 1
ATOM 750 C CA . ARG A 1 98 ? -12.269 0.724 10.424 1.00 80.12 98 ARG A CA 1
ATOM 751 C C . ARG A 1 98 ? -11.053 0.076 9.765 1.00 80.12 98 ARG A C 1
ATOM 753 O O . ARG A 1 98 ? -10.281 0.778 9.119 1.00 80.12 98 ARG A O 1
ATOM 760 N N . PHE A 1 99 ? -10.899 -1.238 9.900 1.00 81.44 99 PHE A N 1
ATOM 761 C CA . PHE A 1 99 ? -9.816 -1.969 9.256 1.00 81.44 99 PHE A CA 1
ATOM 762 C C . PHE A 1 99 ? -9.903 -1.908 7.727 1.00 81.44 99 PHE A C 1
ATOM 764 O O . PHE A 1 99 ? -8.936 -1.505 7.093 1.00 81.44 99 PHE A O 1
ATOM 771 N N . ILE A 1 100 ? -11.062 -2.215 7.136 1.00 85.31 100 ILE A N 1
ATOM 772 C CA . ILE A 1 100 ? -11.268 -2.183 5.676 1.00 85.31 100 ILE A CA 1
ATOM 773 C C . ILE A 1 100 ? -10.986 -0.786 5.106 1.00 85.31 100 ILE A C 1
ATOM 775 O O . ILE A 1 100 ? -10.409 -0.647 4.025 1.00 85.31 100 ILE A O 1
ATOM 779 N N . VAL A 1 101 ? -11.383 0.268 5.823 1.00 84.06 101 VAL A N 1
ATOM 780 C CA . VAL A 1 101 ? -11.091 1.649 5.423 1.00 84.06 101 VAL A CA 1
ATOM 781 C C . VAL A 1 101 ? -9.589 1.918 5.455 1.00 84.06 101 VAL A C 1
ATOM 783 O O . VAL A 1 101 ? -9.048 2.379 4.453 1.00 84.06 101 VAL A O 1
ATOM 786 N N . LEU A 1 102 ? -8.909 1.593 6.558 1.00 83.12 102 LEU A N 1
ATOM 787 C CA . LEU A 1 102 ? -7.468 1.818 6.688 1.00 83.12 102 LEU A CA 1
ATOM 788 C C . LEU A 1 102 ? -6.656 1.002 5.676 1.00 83.12 102 LEU A C 1
ATOM 790 O O . LEU A 1 102 ? -5.741 1.541 5.061 1.00 83.12 102 LEU A O 1
ATOM 794 N N . TYR A 1 103 ? -7.012 -0.265 5.462 1.00 87.44 103 TYR A N 1
ATOM 795 C CA . TYR A 1 103 ? -6.372 -1.132 4.473 1.00 87.44 103 TYR A CA 1
ATOM 796 C C . TYR A 1 103 ? -6.532 -0.579 3.054 1.00 87.44 103 TYR A C 1
ATOM 798 O O . TYR A 1 103 ? -5.573 -0.553 2.284 1.00 87.44 103 TYR A O 1
ATOM 806 N N . GLY A 1 104 ? -7.720 -0.063 2.720 1.00 89.25 104 GLY A N 1
ATOM 807 C CA . GLY A 1 104 ? -7.961 0.584 1.432 1.00 89.25 104 GLY A CA 1
ATOM 808 C C . GLY A 1 104 ? -7.122 1.848 1.225 1.00 89.25 104 GLY A C 1
ATOM 809 O O . GLY A 1 104 ? -6.587 2.044 0.140 1.00 89.25 104 GLY A O 1
ATOM 810 N N . ILE A 1 105 ? -6.965 2.686 2.257 1.00 87.81 105 ILE A N 1
ATOM 811 C CA . ILE A 1 105 ? -6.118 3.888 2.166 1.00 87.81 105 ILE A CA 1
ATOM 812 C C . ILE A 1 105 ? -4.642 3.497 2.015 1.00 87.81 105 ILE A C 1
ATOM 814 O O . ILE A 1 105 ? -3.952 4.045 1.157 1.00 87.81 105 ILE A O 1
ATOM 818 N N . ALA A 1 106 ? -4.169 2.521 2.797 1.00 88.44 106 ALA A N 1
ATOM 819 C CA . ALA A 1 106 ? -2.804 2.009 2.702 1.00 88.44 106 ALA A CA 1
ATOM 820 C C . ALA A 1 106 ? -2.502 1.449 1.300 1.00 88.44 106 ALA A C 1
ATOM 822 O O . ALA A 1 106 ? -1.504 1.825 0.687 1.00 88.44 106 ALA A O 1
ATOM 823 N N . SER A 1 107 ? -3.409 0.635 0.754 1.00 90.12 107 SER A N 1
ATOM 824 C CA . SER A 1 107 ? -3.279 0.069 -0.596 1.00 90.12 107 SER A CA 1
ATOM 825 C C . SER A 1 107 ? -3.300 1.154 -1.679 1.00 90.12 107 SER A C 1
ATOM 827 O O . SER A 1 107 ? -2.487 1.125 -2.599 1.00 90.12 107 SER A O 1
ATOM 829 N N . GLY A 1 108 ? -4.174 2.160 -1.548 1.00 91.75 108 GLY A N 1
ATOM 830 C CA . GLY A 1 108 ? -4.221 3.302 -2.468 1.00 91.75 108 GLY A CA 1
ATOM 831 C C . GLY A 1 108 ? -2.931 4.123 -2.460 1.00 91.75 108 GLY A C 1
ATOM 832 O O . GLY A 1 108 ? -2.441 4.514 -3.515 1.00 91.75 108 GLY A O 1
ATOM 833 N N . CYS A 1 109 ? -2.333 4.323 -1.282 1.00 91.00 109 CYS A N 1
ATOM 834 C CA . CYS A 1 109 ? -1.042 4.994 -1.147 1.00 91.00 109 CYS A CA 1
ATOM 835 C C . CYS A 1 109 ? 0.081 4.228 -1.862 1.00 91.00 109 CYS A C 1
ATOM 837 O O . CYS A 1 109 ? 0.896 4.844 -2.548 1.00 91.00 109 CYS A O 1
ATOM 839 N N . ILE A 1 110 ? 0.114 2.899 -1.728 1.00 91.88 110 ILE A N 1
ATOM 840 C CA . ILE A 1 110 ? 1.111 2.051 -2.394 1.00 91.88 110 ILE A CA 1
ATOM 841 C C . ILE A 1 110 ? 0.953 2.118 -3.914 1.00 91.88 110 ILE A C 1
ATOM 843 O O . ILE A 1 110 ? 1.951 2.280 -4.611 1.00 91.88 110 ILE A O 1
ATOM 847 N N . LEU A 1 111 ? -0.281 2.053 -4.422 1.00 92.81 111 LEU A N 1
ATOM 848 C CA . LEU A 1 111 ? -0.580 2.158 -5.854 1.00 92.81 111 LEU A CA 1
ATOM 849 C C . LEU A 1 111 ? -0.126 3.497 -6.450 1.00 92.81 111 LEU A C 1
ATOM 851 O O . LEU A 1 111 ? 0.524 3.512 -7.494 1.00 92.81 111 LEU A O 1
ATOM 855 N N . ILE A 1 112 ? -0.406 4.613 -5.767 1.00 93.56 112 ILE A N 1
ATOM 856 C CA . ILE A 1 112 ? 0.055 5.942 -6.196 1.00 93.56 112 ILE A CA 1
ATOM 857 C C . ILE A 1 112 ? 1.577 6.006 -6.193 1.00 93.56 112 ILE A C 1
ATOM 859 O O . ILE A 1 112 ? 2.168 6.455 -7.166 1.00 93.56 112 ILE A O 1
ATOM 863 N N . TRP A 1 113 ? 2.217 5.547 -5.117 1.00 92.69 113 TRP A N 1
ATOM 864 C CA . TRP A 1 113 ? 3.670 5.597 -5.000 1.00 92.69 113 TRP A CA 1
ATOM 865 C C . TRP A 1 113 ? 4.359 4.747 -6.072 1.00 92.69 113 TRP A C 1
ATOM 867 O O . TRP A 1 113 ? 5.256 5.241 -6.749 1.00 92.69 113 TRP A O 1
ATOM 877 N N . ARG A 1 114 ? 3.901 3.504 -6.274 1.00 91.00 114 ARG A N 1
ATOM 878 C CA . ARG A 1 114 ? 4.377 2.616 -7.346 1.00 91.00 114 ARG A CA 1
ATOM 879 C C . ARG A 1 114 ? 4.193 3.269 -8.715 1.00 91.00 114 ARG A C 1
ATOM 881 O O . ARG A 1 114 ? 5.135 3.312 -9.496 1.00 91.00 114 ARG A O 1
ATOM 888 N N . GLY A 1 115 ? 2.999 3.800 -8.986 1.00 92.25 115 GLY A N 1
ATOM 889 C CA . GLY A 1 115 ? 2.691 4.470 -10.248 1.00 92.25 115 GLY A CA 1
ATOM 890 C C . GLY A 1 115 ? 3.614 5.656 -10.520 1.00 92.25 115 GLY A C 1
ATOM 891 O O . GLY A 1 115 ? 4.180 5.751 -11.602 1.00 92.25 115 GLY A O 1
ATOM 892 N N . THR A 1 116 ? 3.832 6.512 -9.520 1.00 92.06 116 THR A N 1
ATOM 893 C CA . THR A 1 116 ? 4.749 7.655 -9.622 1.00 92.06 116 THR A CA 1
ATOM 894 C C . THR A 1 116 ? 6.183 7.220 -9.917 1.00 92.06 116 THR A C 1
ATOM 896 O O . THR A 1 116 ? 6.808 7.820 -10.783 1.00 92.06 116 THR A O 1
ATOM 899 N N . TRP A 1 117 ? 6.699 6.182 -9.246 1.00 93.19 117 TRP A N 1
ATOM 900 C CA . TRP A 1 117 ? 8.051 5.669 -9.511 1.00 93.19 117 TRP A CA 1
ATOM 901 C C . TRP A 1 117 ? 8.200 5.115 -10.926 1.00 93.19 117 TRP A C 1
ATOM 903 O O . TRP A 1 117 ? 9.145 5.478 -11.612 1.00 93.19 117 TRP A O 1
ATOM 913 N N . LEU A 1 118 ? 7.246 4.307 -11.394 1.00 92.31 118 LEU A N 1
ATOM 914 C CA . LEU A 1 118 ? 7.292 3.759 -12.752 1.00 92.31 118 LEU A CA 1
ATOM 915 C C . LEU A 1 118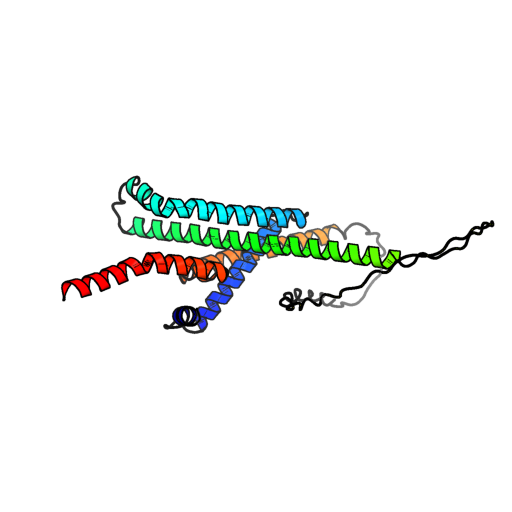 ? 7.234 4.862 -13.816 1.00 92.31 118 LEU A C 1
ATOM 917 O O . LEU A 1 118 ? 8.005 4.832 -14.768 1.00 92.31 118 LEU A O 1
ATOM 921 N N . LEU A 1 119 ? 6.363 5.862 -13.645 1.00 91.75 119 LEU A N 1
ATOM 922 C CA . LEU A 1 119 ? 6.313 7.011 -14.558 1.00 91.75 119 LEU A CA 1
ATOM 923 C C . LEU A 1 119 ? 7.610 7.823 -14.524 1.00 91.75 119 LEU A C 1
ATOM 925 O O . LEU A 1 119 ? 8.035 8.333 -15.558 1.00 91.75 119 LEU A O 1
ATOM 929 N N . TRP A 1 120 ? 8.214 7.966 -13.344 1.00 93.00 120 TRP A N 1
ATOM 930 C CA . TRP A 1 120 ? 9.482 8.665 -13.185 1.00 93.00 120 TRP A CA 1
ATOM 931 C C . TRP A 1 120 ? 10.622 7.938 -13.898 1.00 93.00 120 TRP A C 1
ATOM 933 O O . TRP A 1 120 ? 11.388 8.579 -14.614 1.00 93.00 120 TRP A O 1
ATOM 943 N N . ASP A 1 121 ? 10.706 6.615 -13.750 1.00 93.19 121 ASP A N 1
ATOM 944 C CA . ASP A 1 121 ? 11.713 5.799 -14.425 1.00 93.19 121 ASP A CA 1
ATOM 945 C C . ASP A 1 121 ? 11.571 5.914 -15.947 1.00 93.19 121 ASP A C 1
ATOM 947 O O . ASP A 1 121 ? 12.550 6.205 -16.628 1.00 93.19 121 ASP A O 1
ATOM 951 N N . GLU A 1 122 ? 10.363 5.769 -16.496 1.00 92.38 122 GLU A N 1
ATOM 952 C CA . GLU A 1 122 ? 10.119 5.923 -17.941 1.00 92.38 122 GLU A CA 1
ATOM 953 C C . GLU A 1 122 ? 10.467 7.334 -18.444 1.00 92.38 122 GLU A C 1
ATOM 955 O O . GLU A 1 122 ? 11.088 7.499 -19.495 1.00 92.38 122 GLU A O 1
ATOM 960 N N . ALA A 1 123 ? 10.139 8.370 -17.667 1.00 92.19 123 ALA A N 1
ATOM 961 C CA . ALA A 1 123 ? 10.522 9.740 -17.995 1.00 92.19 123 ALA A CA 1
ATOM 962 C C . ALA A 1 123 ? 12.048 9.930 -17.990 1.00 92.19 123 ALA A C 1
ATOM 964 O O . ALA A 1 123 ? 12.581 10.621 -18.858 1.00 92.19 123 ALA A O 1
ATOM 965 N N . ALA A 1 124 ? 12.758 9.311 -17.043 1.00 93.69 124 ALA A N 1
ATOM 966 C CA . ALA A 1 124 ? 14.213 9.377 -16.962 1.00 93.69 124 ALA A CA 1
ATOM 967 C C . ALA A 1 124 ? 14.889 8.705 -18.168 1.00 93.69 124 ALA A C 1
ATOM 969 O O . ALA A 1 124 ? 15.822 9.284 -18.725 1.00 93.69 124 ALA A O 1
ATOM 970 N N . HIS A 1 125 ? 14.390 7.545 -18.612 1.00 92.88 125 HIS A N 1
ATOM 971 C CA . HIS A 1 125 ? 14.880 6.883 -19.828 1.00 92.88 125 HIS A CA 1
ATOM 972 C C . HIS A 1 125 ? 14.644 7.758 -21.066 1.00 92.88 125 HIS A C 1
ATOM 974 O O . HIS A 1 125 ? 15.579 8.020 -21.817 1.00 92.88 125 HIS A O 1
ATOM 980 N N . GLY A 1 126 ? 13.443 8.327 -21.215 1.00 92.75 126 GLY A N 1
ATOM 981 C CA . GLY A 1 126 ? 13.153 9.237 -22.326 1.00 92.75 126 GLY A CA 1
ATOM 982 C C . GLY A 1 126 ? 14.047 10.485 -22.343 1.00 92.75 126 GLY A C 1
ATOM 983 O O . GLY A 1 126 ? 14.444 10.952 -23.409 1.00 92.75 126 GLY A O 1
ATOM 984 N N . ILE A 1 127 ? 14.412 11.025 -21.175 1.00 93.69 127 ILE A N 1
ATOM 985 C CA . ILE A 1 127 ? 15.363 12.144 -21.080 1.00 93.69 127 ILE A CA 1
ATOM 986 C C . ILE A 1 127 ? 16.770 11.708 -21.509 1.00 93.69 127 ILE A C 1
ATOM 988 O O . ILE A 1 127 ? 17.444 12.467 -22.208 1.00 93.69 127 ILE A O 1
ATOM 992 N N . ALA A 1 128 ? 17.210 10.511 -21.116 1.00 93.94 128 ALA A N 1
ATOM 993 C CA . ALA A 1 128 ? 18.516 9.979 -21.498 1.00 93.94 128 ALA A CA 1
ATOM 994 C C . ALA A 1 128 ? 18.639 9.811 -23.023 1.00 93.94 128 ALA A C 1
ATOM 996 O O . ALA A 1 128 ? 19.609 10.299 -23.604 1.00 93.94 128 ALA A O 1
ATOM 997 N N . ASP A 1 129 ? 17.620 9.252 -23.681 1.00 93.12 129 ASP A N 1
ATOM 998 C CA . ASP A 1 129 ? 17.596 9.069 -25.141 1.00 93.12 129 ASP A CA 1
ATOM 999 C C . ASP A 1 129 ? 17.647 10.408 -25.896 1.00 93.12 129 ASP A C 1
ATOM 1001 O O . ASP A 1 129 ? 18.319 10.555 -26.923 1.00 93.12 129 ASP A O 1
ATOM 1005 N N . VAL A 1 130 ? 16.970 11.436 -25.371 1.00 93.00 130 VAL A N 1
ATOM 1006 C CA . VAL A 1 130 ? 17.007 12.798 -25.931 1.00 93.00 130 VAL A CA 1
ATOM 1007 C C . VAL A 1 130 ? 18.390 13.439 -25.779 1.00 93.00 130 VAL A C 1
ATOM 1009 O O . VAL A 1 130 ? 18.813 14.212 -26.641 1.00 93.00 130 VAL A O 1
ATOM 1012 N N . ILE A 1 131 ? 19.104 13.160 -24.687 1.00 92.38 131 ILE A N 1
ATOM 1013 C CA . ILE A 1 131 ? 20.469 13.662 -24.479 1.00 92.38 131 ILE A CA 1
ATOM 1014 C C . ILE A 1 131 ? 21.438 12.974 -25.445 1.00 92.38 131 ILE A C 1
ATOM 1016 O O . ILE A 1 131 ? 22.240 13.663 -26.078 1.00 92.38 131 ILE A O 1
ATOM 1020 N N . ASP A 1 132 ? 21.332 11.656 -25.605 1.00 93.44 132 ASP A N 1
ATOM 1021 C CA . ASP A 1 132 ? 22.205 10.875 -26.486 1.00 93.44 132 ASP A CA 1
ATOM 1022 C C . ASP A 1 132 ? 22.036 11.278 -27.961 1.00 93.44 132 ASP A C 1
ATOM 1024 O O . ASP A 1 132 ? 22.997 11.629 -28.652 1.00 93.44 132 ASP A O 1
ATOM 1028 N N . SER A 1 133 ? 20.785 11.402 -28.412 1.00 91.81 133 SER A N 1
ATOM 1029 C CA . SER A 1 133 ? 20.466 11.867 -29.770 1.00 91.81 133 SER A CA 1
ATOM 1030 C C . SER A 1 133 ? 20.949 13.297 -30.060 1.00 91.81 133 SER A C 1
ATOM 1032 O O . SER A 1 133 ? 21.314 13.610 -31.197 1.00 91.81 133 SER A O 1
ATOM 1034 N N . ARG A 1 134 ? 21.035 14.168 -29.044 1.00 88.06 134 ARG A N 1
ATOM 1035 C CA . ARG A 1 134 ? 21.657 15.501 -29.167 1.00 88.06 134 ARG A CA 1
ATOM 1036 C C . ARG A 1 134 ? 23.186 15.452 -29.187 1.00 88.06 134 ARG A C 1
ATOM 1038 O O . ARG A 1 134 ? 23.792 16.316 -29.817 1.00 88.06 134 ARG A O 1
ATOM 1045 N N . GLY A 1 135 ? 23.802 14.469 -28.533 1.00 84.75 135 GLY A N 1
ATOM 1046 C CA . GLY A 1 135 ? 25.253 14.267 -28.524 1.00 84.75 135 GLY A CA 1
ATOM 1047 C C . GLY A 1 135 ? 25.807 13.860 -29.892 1.00 84.75 135 GLY A C 1
ATOM 1048 O O . GLY A 1 135 ? 26.809 14.413 -30.344 1.00 84.75 135 GLY A O 1
ATOM 1049 N N . CYS A 1 136 ? 25.123 12.960 -30.604 1.00 76.12 136 CYS A N 1
ATOM 1050 C CA . CYS A 1 136 ? 25.563 12.493 -31.925 1.00 76.12 136 CYS A CA 1
ATOM 1051 C C . CYS A 1 136 ? 25.325 13.509 -33.059 1.00 76.12 136 CYS A C 1
ATOM 1053 O O . CYS A 1 136 ? 26.057 13.508 -34.050 1.00 76.12 136 CYS A O 1
ATOM 1055 N N . GLY A 1 137 ? 24.357 14.422 -32.911 1.00 63.62 137 GLY A N 1
ATOM 1056 C CA . GLY A 1 137 ? 24.055 15.465 -33.903 1.00 63.62 137 GLY A CA 1
ATOM 1057 C C . GLY A 1 137 ? 25.124 16.561 -34.051 1.00 63.62 137 GLY A C 1
ATOM 1058 O O . GLY A 1 137 ? 25.016 17.397 -34.944 1.00 63.62 137 GLY A O 1
ATOM 1059 N N . GLY A 1 138 ? 26.154 16.569 -33.195 1.00 58.44 138 GLY A N 1
ATOM 1060 C CA . GLY A 1 138 ? 27.281 17.508 -33.263 1.00 58.44 138 GLY A CA 1
ATOM 1061 C C . GLY A 1 138 ? 28.425 17.075 -34.187 1.00 58.44 138 GLY A C 1
ATOM 1062 O O . GLY A 1 138 ? 29.311 17.876 -34.474 1.00 58.44 138 GLY A O 1
ATOM 1063 N N . SER A 1 139 ? 28.427 15.832 -34.679 1.00 56.78 139 SER A N 1
ATOM 1064 C CA . SER A 1 139 ? 29.417 15.343 -35.646 1.00 56.78 139 SER A CA 1
ATOM 1065 C C . SER A 1 139 ? 28.865 15.392 -37.066 1.00 56.78 139 SER A C 1
ATOM 1067 O O . SER A 1 139 ? 28.812 14.384 -37.769 1.00 56.78 139 SER A O 1
ATOM 1069 N N . THR A 1 140 ? 28.484 16.584 -37.524 1.00 59.47 140 THR A N 1
ATOM 1070 C CA . THR A 1 140 ? 28.403 16.848 -38.962 1.00 59.47 140 THR A CA 1
ATOM 1071 C C . THR A 1 140 ? 29.830 16.801 -39.497 1.00 59.47 140 THR A C 1
ATOM 1073 O O . THR A 1 140 ? 30.539 17.803 -39.525 1.00 59.47 140 THR A O 1
ATOM 1076 N N . SER A 1 141 ? 30.284 15.601 -39.857 1.00 53.94 141 SER A N 1
ATOM 1077 C CA . SER A 1 141 ? 31.455 15.431 -40.702 1.00 53.94 141 SER A CA 1
ATOM 1078 C C . SER A 1 141 ? 31.151 16.133 -42.017 1.00 53.94 141 SER A C 1
ATOM 1080 O O . SER A 1 141 ? 30.363 15.660 -42.837 1.00 53.94 141 SER A O 1
ATOM 1082 N N . THR A 1 142 ? 31.727 17.319 -42.176 1.00 51.50 142 THR A N 1
ATOM 1083 C CA . THR A 1 142 ? 31.761 18.067 -43.423 1.00 51.50 142 THR A CA 1
ATOM 1084 C C . THR A 1 142 ? 32.599 17.264 -44.415 1.00 51.50 142 THR A C 1
ATOM 1086 O O . THR A 1 142 ? 33.778 17.540 -44.617 1.00 51.50 142 THR A O 1
ATOM 1089 N N . HIS A 1 143 ? 32.018 16.230 -45.025 1.00 49.88 143 HIS A N 1
ATOM 1090 C CA . HIS A 1 143 ? 32.613 15.632 -46.209 1.00 49.88 143 HIS A CA 1
ATOM 1091 C C . HIS A 1 143 ? 32.333 16.576 -47.377 1.00 49.88 143 HIS A C 1
ATOM 1093 O O . HIS A 1 143 ? 31.283 16.552 -48.017 1.00 49.88 143 HIS A O 1
ATOM 1099 N N . SER A 1 144 ? 33.291 17.473 -47.581 1.00 46.59 144 SER A N 1
ATOM 1100 C CA . SER A 1 144 ? 33.392 18.423 -48.676 1.00 46.59 144 SER A CA 1
ATOM 1101 C C . SER A 1 144 ? 33.150 17.723 -50.013 1.00 46.59 144 SER A C 1
ATOM 1103 O O . SER A 1 144 ? 34.016 17.003 -50.505 1.00 46.59 144 SER A O 1
ATOM 1105 N N . THR A 1 145 ? 31.989 17.953 -50.619 1.00 55.16 145 THR A N 1
ATOM 1106 C CA . THR A 1 145 ? 31.843 17.859 -52.073 1.00 55.16 145 THR A CA 1
ATOM 1107 C C . THR A 1 145 ? 31.577 19.265 -52.575 1.00 55.16 145 THR A C 1
ATOM 1109 O O . THR A 1 145 ? 30.570 19.889 -52.249 1.00 55.16 145 THR A O 1
ATOM 1112 N N . THR A 1 146 ? 32.563 19.774 -53.301 1.00 50.59 146 THR A N 1
ATOM 1113 C CA . THR A 1 146 ? 32.594 21.057 -53.995 1.00 50.59 146 THR A CA 1
ATOM 1114 C C . THR A 1 146 ? 31.347 21.238 -54.861 1.00 50.59 146 THR A C 1
ATOM 1116 O O . THR A 1 146 ? 30.977 20.328 -55.604 1.00 50.59 146 THR A O 1
ATOM 1119 N N . PRO A 1 147 ? 30.753 22.438 -54.851 1.00 50.72 147 PRO A N 1
ATOM 1120 C CA . PRO A 1 147 ? 30.659 23.138 -56.127 1.00 50.72 147 PRO A CA 1
ATOM 1121 C C . PRO A 1 147 ? 31.005 24.630 -56.006 1.00 50.72 147 PRO A C 1
ATOM 1123 O O . PRO A 1 147 ? 30.610 25.317 -55.066 1.00 50.72 147 PRO A O 1
ATOM 1126 N N . ALA A 1 148 ? 31.734 25.136 -57.004 1.00 47.94 148 ALA A N 1
ATOM 1127 C CA . ALA A 1 148 ? 31.780 26.561 -57.335 1.00 47.94 148 ALA A CA 1
ATOM 1128 C C . ALA A 1 148 ? 30.329 27.066 -57.527 1.00 47.94 148 ALA A C 1
ATOM 1130 O O . ALA A 1 148 ? 29.488 26.336 -58.044 1.00 47.94 148 ALA A O 1
ATOM 1131 N N . THR A 1 149 ? 29.930 28.292 -57.184 1.00 44.50 149 THR A N 1
ATOM 1132 C CA . THR A 1 149 ? 30.374 29.550 -57.800 1.00 44.50 149 THR A CA 1
ATOM 1133 C C . THR A 1 149 ? 29.690 30.731 -57.073 1.00 44.50 149 THR A C 1
ATOM 1135 O O . THR A 1 149 ? 28.529 30.608 -56.696 1.00 44.50 149 THR A O 1
ATOM 1138 N N . SER A 1 150 ? 30.411 31.858 -56.929 1.00 48.69 150 SER A N 1
ATOM 1139 C CA . SER A 1 150 ? 29.962 33.282 -56.915 1.00 48.69 150 SER A CA 1
ATOM 1140 C C . SER A 1 150 ? 28.748 33.693 -56.048 1.00 48.69 150 SER A C 1
ATOM 1142 O O . SER A 1 150 ? 27.612 33.363 -56.354 1.00 48.69 150 SER A O 1
ATOM 1144 N N . SER A 1 151 ? 28.948 34.398 -54.926 1.00 45.12 151 SER A N 1
ATOM 1145 C CA . SER A 1 151 ? 29.073 35.872 -54.775 1.00 45.12 151 SER A CA 1
ATOM 1146 C C . SER A 1 151 ? 27.749 36.599 -54.483 1.00 45.12 151 SER A C 1
ATOM 1148 O O . SER A 1 151 ? 26.858 36.591 -55.323 1.00 45.12 151 SER A O 1
ATOM 1150 N N . VAL A 1 152 ? 27.676 37.298 -53.342 1.00 48.00 152 VAL A N 1
ATOM 1151 C CA . VAL A 1 152 ? 27.322 38.731 -53.176 1.00 48.00 152 VAL A CA 1
ATOM 1152 C C . VAL A 1 152 ? 26.934 39.010 -51.711 1.00 48.00 152 VAL A C 1
ATOM 1154 O O . VAL A 1 152 ? 26.253 38.241 -51.043 1.00 48.00 152 VAL A O 1
ATOM 1157 N N . SER A 1 153 ? 27.470 40.124 -51.228 1.00 49.78 153 SER A N 1
ATOM 1158 C CA . SER A 1 153 ? 27.529 40.698 -49.882 1.00 49.78 153 SER A CA 1
ATOM 1159 C C . SER A 1 153 ? 26.241 41.357 -49.362 1.00 49.78 153 SER A C 1
ATOM 1161 O O . SER A 1 153 ? 25.589 42.044 -50.140 1.00 49.78 153 SER A O 1
ATOM 1163 N N . HIS A 1 154 ? 26.002 41.329 -48.037 1.00 41.97 154 HIS A N 1
ATOM 1164 C CA . HIS A 1 154 ? 25.556 42.500 -47.243 1.00 41.97 154 HIS A CA 1
ATOM 1165 C C . HIS A 1 154 ? 25.681 42.292 -45.704 1.00 41.97 154 HIS A C 1
ATOM 1167 O O . HIS A 1 154 ? 25.721 41.144 -45.265 1.00 41.97 154 HIS A O 1
ATOM 1173 N N . PRO A 1 155 ? 25.775 43.373 -44.883 1.00 60.06 155 PRO A N 1
ATOM 1174 C CA . PRO A 1 155 ? 26.186 43.323 -43.469 1.00 60.06 155 PRO A CA 1
ATOM 1175 C C . PRO A 1 155 ? 25.034 43.743 -42.492 1.00 60.06 155 PRO A C 1
ATOM 1177 O O . PRO A 1 155 ? 23.872 43.690 -42.888 1.00 60.06 155 PRO A O 1
ATOM 1180 N N . PRO A 1 156 ? 25.270 44.104 -41.206 1.00 64.75 156 PRO A N 1
ATOM 1181 C CA . PRO A 1 156 ? 24.927 43.277 -40.041 1.00 64.75 156 PRO A CA 1
ATOM 1182 C C . PRO A 1 156 ? 23.864 43.912 -39.118 1.00 64.75 156 PRO A C 1
ATOM 1184 O O . PRO A 1 156 ? 23.693 45.130 -39.112 1.00 64.75 156 PRO A O 1
ATOM 1187 N N . LYS A 1 157 ? 23.196 43.132 -38.248 1.00 36.31 157 LYS A N 1
ATOM 1188 C CA . LYS A 1 157 ? 22.476 43.711 -37.095 1.00 36.31 157 LYS A CA 1
ATOM 1189 C C . LYS A 1 157 ? 22.238 42.751 -35.917 1.00 36.31 157 LYS A C 1
ATOM 1191 O O . LYS A 1 157 ? 21.777 41.630 -36.087 1.00 36.31 157 LYS A O 1
ATOM 1196 N N . THR A 1 158 ? 22.462 43.339 -34.736 1.00 38.38 158 THR A N 1
ATOM 1197 C CA . THR A 1 158 ? 21.783 43.167 -33.432 1.00 38.38 158 THR A CA 1
ATOM 1198 C C . THR A 1 158 ? 22.038 41.931 -32.561 1.00 38.38 158 THR A C 1
ATOM 1200 O O . THR A 1 158 ? 21.449 40.875 -32.739 1.00 38.38 158 THR A O 1
ATOM 1203 N N . THR A 1 159 ? 22.861 42.164 -31.531 1.00 46.56 159 THR A N 1
ATOM 1204 C CA . THR A 1 159 ? 22.537 42.106 -30.090 1.00 46.56 159 THR A CA 1
ATOM 1205 C C . THR A 1 159 ? 21.480 41.100 -29.624 1.00 46.56 159 THR A C 1
ATOM 1207 O O . THR A 1 159 ? 20.288 41.297 -29.847 1.00 46.56 159 THR A O 1
ATOM 1210 N N . SER A 1 160 ? 21.894 40.136 -28.797 1.00 38.69 160 SER A N 1
ATOM 1211 C CA . SER A 1 160 ? 21.031 39.588 -27.746 1.00 38.69 160 SER A CA 1
ATOM 1212 C C . SER A 1 160 ? 21.830 39.279 -26.477 1.00 38.69 160 SER A C 1
ATOM 1214 O O . SER A 1 160 ? 22.909 38.694 -26.499 1.00 38.69 160 SER A O 1
ATOM 1216 N N . THR A 1 161 ? 21.282 39.781 -25.377 1.00 40.31 161 THR A N 1
ATOM 1217 C CA . THR A 1 161 ? 21.772 39.727 -24.003 1.00 40.31 161 THR A CA 1
ATOM 1218 C C . THR A 1 161 ? 21.441 38.368 -23.394 1.00 40.31 161 THR A C 1
ATOM 1220 O O . THR A 1 161 ? 20.277 37.978 -23.350 1.00 40.31 161 THR A O 1
ATOM 1223 N N . SER A 1 162 ? 22.446 37.659 -22.886 1.00 38.06 162 SER A N 1
ATOM 1224 C CA . SER A 1 162 ? 22.271 36.434 -22.105 1.00 38.06 162 SER A CA 1
ATOM 1225 C C . SER A 1 162 ? 22.063 36.771 -20.624 1.00 38.06 162 SER A C 1
ATOM 1227 O O . SER A 1 162 ? 23.001 37.178 -19.939 1.00 38.06 162 SER A O 1
ATOM 1229 N N . THR A 1 163 ? 20.840 36.589 -20.124 1.00 40.50 163 THR A N 1
ATOM 1230 C CA . THR A 1 163 ? 20.521 36.613 -18.689 1.00 40.50 163 THR A CA 1
ATOM 1231 C C . THR A 1 163 ? 20.592 35.189 -18.144 1.00 40.50 163 THR A C 1
ATOM 1233 O O . THR A 1 163 ? 19.753 34.350 -18.458 1.00 40.50 163 THR A O 1
ATOM 1236 N N . SER A 1 164 ? 21.606 34.910 -17.330 1.00 38.94 164 SER A N 1
ATOM 1237 C CA . SER A 1 164 ? 21.746 33.673 -16.565 1.00 38.94 164 SER A CA 1
ATOM 1238 C C . SER A 1 164 ? 20.965 33.780 -15.252 1.00 38.94 164 SER A C 1
ATOM 1240 O O . SER A 1 164 ? 21.316 34.546 -14.357 1.00 38.94 164 SER A O 1
ATOM 1242 N N . THR A 1 165 ? 19.884 33.010 -15.126 1.00 40.56 165 THR A N 1
ATOM 1243 C CA . THR A 1 165 ? 19.140 32.847 -13.870 1.00 40.56 165 THR A CA 1
ATOM 1244 C C . THR A 1 165 ? 19.629 31.584 -13.165 1.00 40.56 165 THR A C 1
ATOM 1246 O O . THR A 1 165 ? 19.295 30.468 -13.555 1.00 40.56 165 THR A O 1
ATOM 1249 N N . SER A 1 166 ? 20.443 31.756 -12.126 1.00 38.47 166 SER A N 1
ATOM 1250 C CA . SER A 1 166 ? 20.875 30.693 -11.220 1.00 38.47 166 SER A CA 1
ATOM 1251 C C . SER A 1 166 ? 19.733 30.318 -10.271 1.00 38.47 166 SER A C 1
ATOM 1253 O O . SER A 1 166 ? 19.464 30.994 -9.281 1.00 38.47 166 SER A O 1
ATOM 1255 N N . THR A 1 167 ? 19.039 29.222 -10.571 1.00 40.91 167 THR A N 1
ATOM 1256 C CA . THR A 1 167 ? 18.122 28.572 -9.629 1.00 40.91 167 THR A CA 1
ATOM 1257 C C . THR A 1 167 ? 18.916 27.582 -8.782 1.00 40.91 167 THR A C 1
ATOM 1259 O O . THR A 1 167 ? 19.511 26.633 -9.288 1.00 40.91 167 THR A O 1
ATOM 1262 N N . SER A 1 168 ? 18.964 27.831 -7.473 1.00 46.22 168 SER A N 1
ATOM 1263 C CA . SER A 1 168 ? 19.578 26.939 -6.494 1.00 46.22 168 SER A CA 1
ATOM 1264 C C . SER A 1 168 ? 18.743 25.664 -6.370 1.00 46.22 168 SER A C 1
ATOM 1266 O O . SER A 1 168 ? 17.692 25.657 -5.726 1.00 46.22 168 SER A O 1
ATOM 1268 N N . SER A 1 169 ? 19.202 24.588 -6.998 1.00 45.88 169 SER A N 1
ATOM 1269 C CA . SER A 1 169 ? 18.620 23.258 -6.868 1.00 45.88 169 SER A CA 1
ATOM 1270 C C . SER A 1 169 ? 18.949 22.671 -5.492 1.00 45.88 169 SER A C 1
ATOM 1272 O O . SER A 1 169 ? 20.094 22.311 -5.215 1.00 45.88 169 SER A O 1
ATOM 1274 N N . SER A 1 170 ? 17.945 22.543 -4.627 1.00 52.53 170 SER A N 1
ATOM 1275 C CA . SER A 1 170 ? 17.997 21.607 -3.504 1.00 52.53 170 SER A CA 1
ATOM 1276 C C . SER A 1 170 ? 18.102 20.191 -4.074 1.00 52.53 170 SER A C 1
ATOM 1278 O O . SER A 1 170 ? 17.194 19.749 -4.781 1.00 52.53 170 SER A O 1
ATOM 1280 N N . ALA A 1 171 ? 19.219 19.513 -3.812 1.00 50.53 171 ALA A N 1
ATOM 1281 C CA . ALA A 1 171 ? 19.474 18.167 -4.306 1.00 50.53 171 ALA A CA 1
ATOM 1282 C C . ALA A 1 171 ? 18.367 17.194 -3.842 1.00 50.53 171 ALA A C 1
ATOM 1284 O O . ALA A 1 171 ? 18.020 17.197 -2.655 1.00 50.53 171 ALA A O 1
ATOM 1285 N N . PRO A 1 172 ? 17.794 16.379 -4.745 1.00 69.75 172 PRO A N 1
ATOM 1286 C CA . PRO A 1 172 ? 16.849 15.338 -4.366 1.00 69.75 172 PRO A CA 1
ATOM 1287 C C . PRO A 1 172 ? 17.536 14.277 -3.487 1.00 69.75 172 PRO A C 1
ATOM 1289 O O . PRO A 1 172 ? 18.751 14.081 -3.591 1.00 69.75 172 PRO A O 1
ATOM 1292 N N . PRO A 1 173 ? 16.782 13.592 -2.607 1.00 69.69 173 PRO A N 1
ATOM 1293 C CA . PRO A 1 173 ? 17.322 12.503 -1.804 1.00 69.69 173 PRO A CA 1
ATOM 1294 C C . PRO A 1 173 ? 17.902 11.403 -2.710 1.00 69.69 173 PRO A C 1
ATOM 1296 O O . PRO A 1 173 ? 17.354 11.155 -3.788 1.00 69.69 173 PRO A O 1
ATOM 1299 N N . PRO A 1 174 ? 18.999 10.746 -2.293 1.00 67.50 174 PRO A N 1
ATOM 1300 C CA . PRO A 1 174 ? 19.650 9.723 -3.098 1.00 67.50 174 PRO A CA 1
ATOM 1301 C C . PRO A 1 174 ? 18.684 8.564 -3.390 1.00 67.50 174 PRO A C 1
ATOM 1303 O O . PRO A 1 174 ? 17.887 8.199 -2.515 1.00 67.50 174 PRO A O 1
ATOM 1306 N N . PRO A 1 175 ? 18.743 7.977 -4.599 1.00 74.25 175 PRO A N 1
ATOM 1307 C CA . PRO A 1 175 ? 17.943 6.809 -4.936 1.00 74.25 175 PRO A CA 1
ATOM 1308 C C . PRO A 1 175 ? 18.265 5.646 -3.983 1.00 74.25 175 PRO A C 1
ATOM 1310 O O . PRO A 1 175 ? 19.397 5.542 -3.494 1.00 74.25 175 PRO A O 1
ATOM 1313 N N . PRO A 1 176 ? 17.291 4.764 -3.695 1.00 74.56 176 PRO A N 1
ATOM 1314 C CA . PRO A 1 176 ? 17.565 3.545 -2.949 1.00 74.56 176 PRO A CA 1
ATOM 1315 C C . PRO A 1 176 ? 18.644 2.723 -3.677 1.00 74.56 176 PRO A C 1
ATOM 1317 O O . PRO A 1 176 ? 18.655 2.691 -4.910 1.00 74.56 176 PRO A O 1
ATOM 1320 N N . PRO A 1 177 ? 19.564 2.076 -2.939 1.00 69.69 177 PRO A N 1
ATOM 1321 C CA . PRO A 1 177 ? 20.633 1.298 -3.544 1.00 69.69 177 PRO A CA 1
ATOM 1322 C C . PRO A 1 177 ? 20.051 0.180 -4.423 1.00 69.69 177 PRO A C 1
ATOM 1324 O O . PRO A 1 177 ? 19.019 -0.400 -4.063 1.00 69.69 177 PRO A O 1
ATOM 1327 N N . PRO A 1 178 ? 20.701 -0.138 -5.558 1.00 69.88 178 PRO A N 1
ATOM 1328 C CA . PRO A 1 178 ? 20.291 -1.254 -6.394 1.00 69.88 178 PRO A CA 1
ATOM 1329 C C . PRO A 1 178 ? 20.288 -2.552 -5.570 1.00 69.88 178 PRO A C 1
ATOM 1331 O O . PRO A 1 178 ? 21.094 -2.695 -4.642 1.00 69.88 178 PRO A O 1
ATOM 1334 N N . PRO A 1 179 ? 19.383 -3.500 -5.874 1.00 72.12 179 PRO A N 1
ATOM 1335 C CA . PRO A 1 179 ? 19.397 -4.804 -5.227 1.00 72.12 179 PRO A CA 1
ATOM 1336 C C . PRO A 1 179 ? 20.788 -5.446 -5.387 1.00 72.12 179 PRO A C 1
ATOM 1338 O O . PRO A 1 179 ? 21.395 -5.303 -6.452 1.00 72.12 179 PRO A O 1
ATOM 1341 N N . PRO A 1 180 ? 21.314 -6.122 -4.347 1.00 65.81 180 PRO A N 1
ATOM 1342 C CA . PRO A 1 180 ? 22.621 -6.761 -4.416 1.00 65.81 180 PRO A CA 1
ATOM 1343 C C . PRO A 1 180 ? 22.661 -7.711 -5.612 1.00 65.81 180 PRO A C 1
ATOM 1345 O O . PRO A 1 180 ? 21.770 -8.548 -5.781 1.00 65.81 180 PRO A O 1
ATOM 1348 N N . SER A 1 181 ? 23.683 -7.548 -6.451 1.00 52.75 181 SER A N 1
ATOM 1349 C CA . SER A 1 181 ? 23.941 -8.412 -7.595 1.00 52.75 181 SER A CA 1
ATOM 1350 C C . SER A 1 181 ? 23.980 -9.865 -7.129 1.00 52.75 181 SER A C 1
ATOM 1352 O O . SER A 1 181 ? 24.687 -10.221 -6.183 1.00 52.75 181 SER A O 1
ATOM 1354 N N . ARG A 1 182 ? 23.155 -10.688 -7.780 1.00 59.44 182 ARG A N 1
ATOM 1355 C CA . ARG A 1 182 ? 23.002 -12.117 -7.508 1.00 59.44 182 ARG A CA 1
ATOM 1356 C C . ARG A 1 182 ? 24.388 -12.782 -7.470 1.00 59.44 182 ARG A C 1
ATOM 1358 O O . ARG A 1 182 ? 25.143 -12.604 -8.426 1.00 59.44 182 ARG A O 1
ATOM 1365 N N . PRO A 1 183 ? 24.745 -13.531 -6.410 1.00 54.75 183 PRO A N 1
ATOM 1366 C CA . PRO A 1 183 ? 25.999 -14.268 -6.385 1.00 54.75 183 PRO A CA 1
ATOM 1367 C C . PRO A 1 183 ? 25.990 -15.306 -7.506 1.00 54.75 183 PRO A C 1
ATOM 1369 O O . PRO A 1 183 ? 25.115 -16.170 -7.569 1.00 54.75 183 PRO A O 1
ATOM 1372 N N . THR A 1 184 ? 26.960 -15.185 -8.407 1.00 56.38 184 THR A N 1
ATOM 1373 C CA . THR A 1 184 ? 27.231 -16.144 -9.474 1.00 56.38 184 THR A CA 1
ATOM 1374 C C . THR A 1 184 ? 27.415 -17.530 -8.849 1.00 56.38 184 THR A C 1
ATOM 1376 O O . THR A 1 184 ? 28.216 -17.655 -7.915 1.00 56.38 184 THR A O 1
ATOM 1379 N N . PRO A 1 185 ? 26.701 -18.577 -9.300 1.00 58.28 185 PRO A N 1
ATOM 1380 C CA . PRO A 1 185 ? 26.904 -19.914 -8.767 1.00 58.28 185 PRO A CA 1
ATOM 1381 C C . PRO A 1 185 ? 28.351 -20.346 -9.025 1.00 58.28 185 PRO A C 1
ATOM 1383 O O . PRO A 1 185 ? 28.826 -20.369 -10.160 1.00 58.2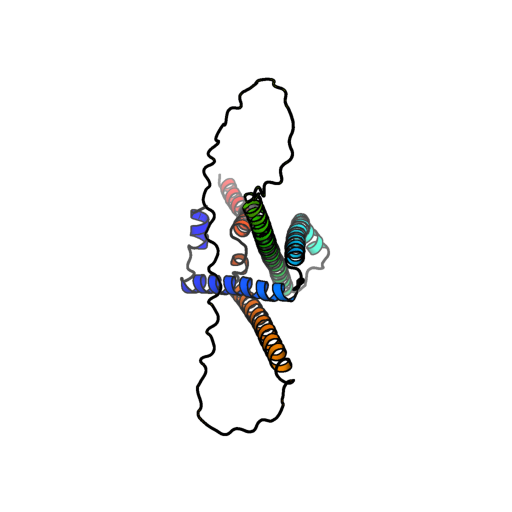8 185 PRO A O 1
ATOM 1386 N N . ILE A 1 186 ? 29.059 -20.645 -7.935 1.00 53.50 186 ILE A N 1
ATOM 1387 C CA . ILE A 1 186 ? 30.424 -21.163 -7.940 1.00 53.50 186 ILE A CA 1
ATOM 1388 C C . ILE A 1 186 ? 30.398 -22.513 -8.658 1.00 53.50 186 ILE A C 1
ATOM 1390 O O . ILE A 1 186 ? 29.853 -23.495 -8.151 1.00 53.50 186 ILE A O 1
ATOM 1394 N N . ALA A 1 187 ? 30.977 -22.544 -9.857 1.00 44.62 187 ALA A N 1
ATOM 1395 C CA . ALA A 1 187 ? 31.198 -23.762 -10.614 1.00 44.62 187 ALA A CA 1
ATOM 1396 C C . ALA A 1 187 ? 32.088 -24.701 -9.789 1.00 44.62 187 ALA A C 1
ATOM 1398 O O . ALA A 1 187 ? 33.277 -24.453 -9.590 1.00 44.62 187 ALA A O 1
ATOM 1399 N N . THR A 1 188 ? 31.494 -25.777 -9.277 1.00 49.03 188 THR A N 1
ATOM 1400 C CA . THR A 1 188 ? 32.243 -26.863 -8.649 1.00 49.03 188 THR A CA 1
ATOM 1401 C C . THR A 1 188 ? 32.824 -27.714 -9.770 1.00 49.03 188 THR A C 1
ATOM 1403 O O . THR A 1 188 ? 32.097 -28.417 -10.470 1.00 49.03 188 THR A O 1
ATOM 1406 N N . ALA A 1 189 ? 34.134 -27.596 -9.975 1.00 51.41 189 ALA A N 1
ATOM 1407 C CA . ALA A 1 189 ? 34.888 -28.418 -10.907 1.00 51.41 189 ALA A CA 1
ATOM 1408 C C . ALA A 1 189 ? 34.888 -29.881 -10.431 1.00 51.41 189 ALA A C 1
ATOM 1410 O O . ALA A 1 189 ? 35.350 -30.175 -9.330 1.00 51.41 189 ALA A O 1
ATOM 1411 N N . SER A 1 190 ? 34.395 -30.792 -11.272 1.00 51.16 190 SER A N 1
ATOM 1412 C CA . SER A 1 190 ? 34.611 -32.233 -11.136 1.00 51.16 190 SER A CA 1
ATOM 1413 C C . SER A 1 190 ? 35.296 -32.752 -12.398 1.00 51.16 190 SER A C 1
ATOM 1415 O O . SER A 1 190 ? 34.995 -32.325 -13.513 1.00 51.16 190 SER A O 1
ATOM 1417 N N . ALA A 1 191 ? 36.286 -33.607 -12.182 1.00 51.78 191 ALA A N 1
ATOM 1418 C CA . ALA A 1 191 ? 37.324 -33.980 -13.123 1.00 51.78 191 ALA A CA 1
ATOM 1419 C C . ALA A 1 191 ? 36.951 -35.191 -14.009 1.00 51.78 191 ALA A C 1
ATOM 1421 O O . ALA A 1 191 ? 36.445 -36.193 -13.521 1.00 51.78 191 ALA A O 1
ATOM 1422 N N . THR A 1 192 ? 37.335 -35.076 -15.286 1.00 56.25 192 THR A N 1
ATOM 1423 C CA . THR A 1 192 ? 37.959 -36.090 -16.169 1.00 56.25 192 THR A CA 1
ATOM 1424 C C . THR A 1 192 ? 37.167 -37.301 -16.731 1.00 56.25 192 THR A C 1
ATOM 1426 O O . THR A 1 192 ? 37.007 -38.318 -16.066 1.00 56.25 192 THR A O 1
ATOM 1429 N N . ALA A 1 193 ? 36.954 -37.211 -18.066 1.00 40.56 193 ALA A N 1
ATOM 1430 C CA . ALA A 1 193 ? 36.983 -38.233 -19.152 1.00 40.56 193 ALA A CA 1
ATOM 1431 C C . ALA A 1 193 ? 35.731 -39.096 -19.477 1.00 40.56 193 ALA A C 1
ATOM 1433 O O . ALA A 1 193 ? 34.905 -39.305 -18.596 1.00 40.56 193 ALA A O 1
ATOM 1434 N N . PRO A 1 194 ? 35.613 -39.701 -20.696 1.00 57.22 194 PRO A N 1
ATOM 1435 C CA . PRO A 1 194 ? 36.278 -39.452 -21.988 1.00 57.22 194 PRO A CA 1
ATOM 1436 C C . PRO A 1 194 ? 35.304 -39.083 -23.139 1.00 57.22 194 PRO A C 1
ATOM 1438 O O . PRO A 1 194 ? 34.084 -39.170 -23.032 1.00 57.22 194 PRO A O 1
ATOM 1441 N N . ALA A 1 195 ? 35.891 -38.670 -24.264 1.00 55.81 195 ALA A N 1
ATOM 1442 C CA . ALA A 1 195 ? 35.236 -38.219 -25.486 1.00 55.81 195 ALA A CA 1
ATOM 1443 C C . ALA A 1 195 ? 34.292 -39.262 -26.115 1.00 55.81 195 ALA A C 1
ATOM 1445 O O . ALA A 1 195 ? 34.734 -40.299 -26.606 1.00 55.81 195 ALA A O 1
ATOM 1446 N N . HIS A 1 196 ? 33.005 -38.923 -26.191 1.00 52.66 196 HIS A N 1
ATOM 1447 C CA . HIS A 1 196 ? 32.061 -39.521 -27.127 1.00 52.66 196 HIS A CA 1
ATOM 1448 C C . HIS A 1 196 ? 31.329 -38.372 -27.825 1.00 52.66 196 HIS A C 1
ATOM 1450 O O . HIS A 1 196 ? 30.464 -37.718 -27.245 1.00 52.66 196 HIS A O 1
ATOM 1456 N N . ALA A 1 197 ? 31.750 -38.071 -29.053 1.00 59.75 197 ALA A N 1
ATOM 1457 C CA . ALA A 1 197 ? 31.091 -37.100 -29.912 1.00 59.75 197 ALA A CA 1
ATOM 1458 C C . ALA A 1 197 ? 29.751 -37.697 -30.352 1.00 59.75 197 ALA A C 1
ATOM 1460 O O . ALA A 1 197 ? 29.702 -38.533 -31.253 1.00 59.75 197 ALA A O 1
ATOM 1461 N N . HIS A 1 198 ? 28.681 -37.323 -29.655 1.00 52.03 198 HIS A N 1
ATOM 1462 C CA . HIS A 1 198 ? 27.316 -37.603 -30.067 1.00 52.03 198 HIS A CA 1
ATOM 1463 C C . HIS A 1 198 ? 26.550 -36.285 -30.119 1.00 52.03 198 HIS A C 1
ATOM 1465 O O . HIS A 1 198 ? 26.489 -35.530 -29.150 1.00 52.03 198 HIS A O 1
ATOM 1471 N N . ASP A 1 199 ? 26.026 -36.025 -31.306 1.00 61.31 199 ASP A N 1
ATOM 1472 C CA . ASP A 1 199 ? 25.261 -34.861 -31.715 1.00 61.31 199 ASP A CA 1
ATOM 1473 C C . ASP A 1 199 ? 24.029 -34.679 -30.804 1.00 61.31 199 ASP A C 1
ATOM 1475 O O . ASP A 1 199 ? 23.139 -35.531 -30.777 1.00 61.31 199 ASP A O 1
ATOM 1479 N N . HIS A 1 200 ? 24.016 -33.614 -29.994 1.00 53.31 200 HIS A N 1
ATOM 1480 C CA . HIS A 1 200 ? 22.929 -33.256 -29.069 1.00 53.31 200 HIS A CA 1
ATOM 1481 C C . HIS A 1 200 ? 22.734 -31.729 -29.018 1.00 53.31 200 HIS A C 1
ATOM 1483 O O . HIS A 1 200 ? 22.698 -31.101 -27.961 1.00 53.31 200 HIS A O 1
ATOM 1489 N N . HIS A 1 201 ? 22.575 -31.100 -30.179 1.00 55.50 201 HIS A N 1
ATOM 1490 C CA . HIS A 1 201 ? 22.046 -29.740 -30.266 1.00 55.50 201 HIS A CA 1
ATOM 1491 C C . HIS A 1 201 ? 20.513 -29.800 -30.289 1.00 55.50 201 HIS A C 1
ATOM 1493 O O . HIS A 1 201 ? 19.966 -29.943 -31.368 1.00 55.50 201 HIS A O 1
ATOM 1499 N N . HIS A 1 202 ? 19.827 -29.758 -29.131 1.00 56.56 202 HIS A N 1
ATOM 1500 C CA . HIS A 1 202 ? 18.432 -29.251 -29.008 1.00 56.56 202 HIS A CA 1
ATOM 1501 C C . HIS A 1 202 ? 17.821 -29.240 -27.579 1.00 56.56 202 HIS A C 1
ATOM 1503 O O . HIS A 1 202 ? 16.694 -28.780 -27.425 1.00 56.56 202 HIS A O 1
ATOM 1509 N N . HIS A 1 203 ? 18.514 -29.668 -26.510 1.00 56.12 203 HIS A N 1
ATOM 1510 C CA . HIS A 1 203 ? 17.905 -29.775 -25.160 1.00 56.12 203 HIS A CA 1
ATOM 1511 C C . HIS A 1 203 ? 18.173 -28.625 -24.163 1.00 56.12 203 HIS A C 1
ATOM 1513 O O . HIS A 1 203 ? 17.695 -28.689 -23.033 1.00 56.12 203 HIS A O 1
ATOM 1519 N N . GLY A 1 204 ? 18.899 -27.569 -24.546 1.00 57.03 204 GLY A N 1
ATOM 1520 C CA . GLY A 1 204 ? 19.323 -26.516 -23.604 1.00 57.03 204 GLY A CA 1
ATOM 1521 C C . GLY A 1 204 ? 18.288 -25.430 -23.276 1.00 57.03 204 GLY A C 1
ATOM 1522 O O . GLY A 1 204 ? 18.412 -24.768 -22.249 1.00 57.03 204 GLY A O 1
ATOM 1523 N N . GLU A 1 205 ? 17.271 -25.229 -24.116 1.00 61.59 205 GLU A N 1
ATOM 1524 C CA . GLU A 1 205 ? 16.375 -24.065 -23.993 1.00 61.59 205 GLU A CA 1
ATOM 1525 C C . GLU A 1 205 ? 15.238 -24.298 -22.984 1.00 61.59 205 GLU A C 1
ATOM 1527 O O . GLU A 1 205 ? 14.904 -23.421 -22.191 1.00 61.59 205 GLU A O 1
ATOM 1532 N N . SER A 1 206 ? 14.727 -25.528 -22.909 1.00 66.44 206 SER A N 1
ATOM 1533 C CA . SER A 1 206 ? 13.629 -25.913 -22.010 1.00 66.44 206 SER A CA 1
ATOM 1534 C C . SER A 1 206 ? 13.982 -25.882 -20.516 1.00 66.44 206 SER A C 1
ATOM 1536 O O . SER A 1 206 ? 13.090 -25.786 -19.677 1.00 66.44 206 SER A O 1
ATOM 1538 N N . THR A 1 207 ? 15.267 -25.949 -20.154 1.00 73.75 207 THR A N 1
ATOM 1539 C CA . THR A 1 207 ? 15.701 -25.875 -18.748 1.00 73.75 207 THR A CA 1
ATOM 1540 C C . THR A 1 207 ? 15.801 -24.448 -18.218 1.00 73.75 207 THR A C 1
ATOM 1542 O O . THR A 1 207 ? 15.624 -24.245 -17.019 1.00 73.75 207 THR A O 1
ATOM 1545 N N . LEU A 1 208 ? 16.068 -23.463 -19.084 1.00 77.62 208 LEU A N 1
ATOM 1546 C CA . LEU A 1 208 ? 16.191 -22.063 -18.669 1.00 77.62 208 LEU A CA 1
ATOM 1547 C C . LEU A 1 208 ? 14.813 -21.487 -18.318 1.00 77.62 208 LEU A C 1
ATOM 1549 O O . LEU A 1 208 ? 14.620 -20.956 -17.229 1.00 77.62 208 LEU A O 1
ATOM 1553 N N . THR A 1 209 ? 13.830 -21.710 -19.194 1.00 79.06 209 THR A N 1
ATOM 1554 C CA . THR A 1 209 ? 12.458 -21.218 -19.008 1.00 79.06 209 THR A CA 1
ATOM 1555 C C . THR A 1 209 ? 11.797 -21.806 -17.761 1.00 79.06 209 THR A C 1
ATOM 1557 O O . THR A 1 209 ? 11.095 -21.112 -17.034 1.00 79.06 209 THR A O 1
ATOM 1560 N N . GLN A 1 210 ? 12.063 -23.081 -17.458 1.00 83.12 210 GLN A N 1
ATOM 1561 C CA . GLN A 1 210 ? 11.510 -23.732 -16.271 1.00 83.12 210 GLN A CA 1
ATOM 1562 C C . GLN A 1 210 ? 12.077 -23.156 -14.964 1.00 83.12 210 GLN A C 1
ATOM 1564 O O . GLN A 1 210 ? 11.376 -23.127 -13.951 1.00 83.12 210 GLN A O 1
ATOM 1569 N N . HIS A 1 211 ? 13.340 -22.727 -14.961 1.00 86.25 211 HIS A N 1
ATOM 1570 C CA . HIS A 1 211 ? 13.961 -22.148 -13.775 1.00 86.25 211 HIS A CA 1
ATOM 1571 C C . HIS A 1 211 ? 13.372 -20.765 -13.455 1.00 86.25 211 HIS A C 1
ATOM 1573 O O . HIS A 1 211 ? 13.053 -20.494 -12.294 1.00 86.25 211 HIS A O 1
ATOM 1579 N N . ASP A 1 212 ? 13.166 -19.931 -14.474 1.00 86.00 212 ASP A N 1
ATOM 1580 C CA . ASP A 1 212 ? 12.616 -18.580 -14.314 1.00 86.00 212 ASP A CA 1
ATOM 1581 C C . ASP A 1 212 ? 11.171 -18.613 -13.786 1.00 86.00 212 ASP A C 1
ATOM 1583 O O . ASP A 1 212 ? 10.841 -17.905 -12.832 1.00 86.00 212 ASP A O 1
ATOM 1587 N N . ASP A 1 213 ? 10.349 -19.544 -14.284 1.00 87.25 213 ASP A N 1
ATOM 1588 C CA . ASP A 1 213 ? 8.976 -19.755 -13.805 1.00 87.25 213 ASP A CA 1
ATOM 1589 C C . ASP A 1 213 ? 8.905 -20.113 -12.309 1.00 87.25 213 ASP A C 1
ATOM 1591 O O . ASP A 1 213 ? 7.959 -19.751 -11.599 1.00 87.25 213 ASP A O 1
ATOM 1595 N N . ILE A 1 214 ? 9.868 -20.900 -11.817 1.00 89.81 214 ILE A N 1
ATOM 1596 C CA . ILE A 1 214 ? 9.912 -21.325 -10.411 1.00 89.81 214 ILE A CA 1
ATOM 1597 C C . ILE A 1 214 ? 10.327 -20.152 -9.522 1.00 89.81 214 ILE A C 1
ATOM 1599 O O . ILE A 1 214 ? 9.755 -19.965 -8.442 1.00 89.81 214 ILE A O 1
ATOM 1603 N N . GLU A 1 215 ? 11.299 -19.357 -9.963 1.00 87.56 215 GLU A N 1
ATOM 1604 C CA . GLU A 1 215 ? 11.758 -18.176 -9.236 1.00 87.56 215 GLU A CA 1
ATOM 1605 C C . GLU A 1 215 ? 10.649 -17.126 -9.120 1.00 87.56 215 GLU A C 1
ATOM 1607 O O . GLU A 1 215 ? 10.379 -16.644 -8.016 1.00 87.56 215 GLU A O 1
ATOM 1612 N N . GLU A 1 216 ? 9.935 -16.856 -10.213 1.00 85.69 216 GLU A N 1
ATOM 1613 C CA . GLU A 1 216 ? 8.813 -15.917 -10.240 1.00 85.69 216 GLU A CA 1
ATOM 1614 C C . GLU A 1 216 ? 7.704 -16.337 -9.263 1.00 85.69 216 GLU A C 1
ATOM 1616 O O . GLU A 1 216 ? 7.302 -15.573 -8.378 1.00 85.69 216 GLU A O 1
ATOM 1621 N N . LYS A 1 217 ? 7.274 -17.605 -9.326 1.00 87.50 217 LYS A N 1
ATOM 1622 C CA . LYS A 1 217 ? 6.272 -18.151 -8.393 1.00 87.50 217 LYS A CA 1
ATOM 1623 C C . LYS A 1 217 ? 6.736 -18.035 -6.946 1.00 87.50 217 LYS A C 1
ATOM 1625 O O . LYS A 1 217 ? 5.950 -17.674 -6.069 1.00 87.50 217 LYS A O 1
ATOM 1630 N N . THR A 1 218 ? 8.009 -18.315 -6.680 1.00 88.88 218 THR A N 1
ATOM 1631 C CA . THR A 1 218 ? 8.574 -18.245 -5.327 1.00 88.88 218 THR A CA 1
ATOM 1632 C C . THR A 1 218 ? 8.556 -16.814 -4.790 1.00 88.88 218 THR A C 1
ATOM 1634 O O . THR A 1 218 ? 8.134 -16.587 -3.651 1.00 88.88 218 THR A O 1
ATOM 1637 N N . LEU A 1 219 ? 8.941 -15.834 -5.612 1.00 84.75 219 LEU A N 1
ATOM 1638 C CA . LEU A 1 219 ? 8.880 -14.416 -5.260 1.00 84.75 219 LEU A CA 1
ATOM 1639 C C . LEU A 1 219 ? 7.442 -13.981 -4.973 1.00 84.75 219 LEU A C 1
ATOM 1641 O O . LEU A 1 219 ? 7.188 -13.376 -3.928 1.00 84.75 219 LEU A O 1
ATOM 1645 N N . PHE A 1 220 ? 6.492 -14.375 -5.820 1.00 84.94 220 PHE A N 1
ATOM 1646 C CA . PHE A 1 220 ? 5.076 -14.082 -5.633 1.00 84.94 220 PHE A CA 1
ATOM 1647 C C . PHE A 1 220 ? 4.516 -14.658 -4.321 1.00 84.94 220 PHE A C 1
ATOM 1649 O O . PHE A 1 220 ? 3.940 -13.920 -3.514 1.00 84.94 220 PHE A O 1
ATOM 1656 N N . TYR A 1 221 ? 4.739 -15.949 -4.043 1.00 86.12 221 TYR A N 1
ATOM 1657 C CA . TYR A 1 221 ? 4.279 -16.581 -2.799 1.00 86.12 221 TYR A CA 1
ATOM 1658 C C . TYR A 1 221 ? 4.940 -15.973 -1.561 1.00 86.12 221 TYR A C 1
ATOM 1660 O O . TYR A 1 221 ? 4.267 -15.759 -0.549 1.00 86.12 221 TYR A O 1
ATOM 1668 N N . SER A 1 222 ? 6.230 -15.633 -1.637 1.00 87.62 222 SER A N 1
ATOM 1669 C CA . SER A 1 222 ? 6.927 -14.938 -0.549 1.00 87.62 222 SER A CA 1
ATOM 1670 C C . SER A 1 222 ? 6.354 -13.531 -0.306 1.00 87.62 222 SER A C 1
ATOM 1672 O O . SER A 1 222 ? 6.206 -13.099 0.843 1.00 87.62 222 SER A O 1
ATOM 1674 N N . GLY A 1 223 ? 5.941 -12.837 -1.372 1.00 83.75 223 GLY A N 1
ATOM 1675 C CA . GLY A 1 223 ? 5.257 -11.547 -1.318 1.00 83.75 223 GLY A CA 1
ATOM 1676 C C . GLY A 1 223 ? 3.895 -11.641 -0.634 1.00 83.75 223 GLY A C 1
ATOM 1677 O O . GLY A 1 223 ? 3.617 -10.874 0.288 1.00 83.75 223 GLY A O 1
ATOM 1678 N N . ILE A 1 224 ? 3.079 -12.633 -1.004 1.00 89.50 224 ILE A N 1
ATOM 1679 C CA . ILE A 1 224 ? 1.790 -12.895 -0.346 1.00 89.50 224 ILE A CA 1
ATOM 1680 C C . ILE A 1 224 ? 1.993 -13.235 1.129 1.00 89.50 224 ILE A C 1
ATOM 1682 O O . ILE A 1 224 ? 1.350 -12.634 1.989 1.00 89.50 224 ILE A O 1
ATOM 1686 N N . ALA A 1 225 ? 2.897 -14.166 1.438 1.00 88.06 225 ALA A N 1
ATOM 1687 C CA . ALA A 1 225 ? 3.144 -14.595 2.809 1.00 88.06 225 ALA A CA 1
ATOM 1688 C C . ALA A 1 225 ? 3.600 -13.422 3.690 1.00 88.06 225 ALA A C 1
ATOM 1690 O O . ALA A 1 225 ? 3.035 -13.201 4.762 1.00 88.06 225 ALA A O 1
ATOM 1691 N N . SER A 1 226 ? 4.563 -12.622 3.220 1.00 83.75 226 SER A N 1
ATOM 1692 C CA . SER A 1 226 ? 5.041 -11.438 3.945 1.00 83.75 226 SER A CA 1
ATOM 1693 C C . SER A 1 226 ? 3.955 -10.369 4.109 1.00 83.75 226 SER A C 1
ATOM 1695 O O . SER A 1 226 ? 3.816 -9.813 5.199 1.00 83.75 226 SER A O 1
ATOM 1697 N N . HIS A 1 227 ? 3.127 -10.128 3.088 1.00 86.00 227 HIS A N 1
ATOM 1698 C CA . HIS A 1 227 ? 2.020 -9.174 3.161 1.00 86.00 227 HIS A CA 1
ATOM 1699 C C . HIS A 1 227 ? 0.936 -9.605 4.160 1.00 86.00 227 HIS A C 1
ATOM 1701 O O . HIS A 1 227 ? 0.468 -8.792 4.966 1.00 86.00 227 HIS A O 1
ATOM 1707 N N . VAL A 1 228 ? 0.549 -10.884 4.139 1.00 87.38 228 VAL A N 1
ATOM 1708 C CA . VAL A 1 228 ? -0.441 -11.455 5.063 1.00 87.38 228 VAL A CA 1
ATOM 1709 C C . VAL A 1 228 ? 0.092 -11.426 6.492 1.00 87.38 228 VAL A C 1
ATOM 1711 O O . VAL A 1 228 ? -0.598 -10.934 7.384 1.00 87.38 228 VAL A O 1
ATOM 1714 N N . LEU A 1 229 ? 1.335 -11.866 6.717 1.00 88.56 229 LEU A N 1
ATOM 1715 C CA . LEU A 1 229 ? 1.970 -11.830 8.037 1.00 88.56 229 LEU A CA 1
ATOM 1716 C C . LEU A 1 229 ? 2.077 -10.403 8.577 1.00 88.56 229 LEU A C 1
ATOM 1718 O O . LEU A 1 229 ? 1.721 -10.156 9.730 1.00 88.56 229 LEU A O 1
ATOM 1722 N N . ALA A 1 230 ? 2.498 -9.450 7.744 1.00 84.75 230 ALA A N 1
ATOM 1723 C CA . ALA A 1 230 ? 2.579 -8.048 8.125 1.00 84.75 230 ALA A CA 1
ATOM 1724 C C . ALA A 1 230 ? 1.207 -7.469 8.490 1.00 84.75 230 ALA A C 1
ATOM 1726 O O . ALA A 1 230 ? 1.061 -6.823 9.529 1.00 84.75 230 ALA A O 1
ATOM 1727 N N . THR A 1 231 ? 0.185 -7.746 7.675 1.00 83.25 231 THR A N 1
ATOM 1728 C CA . THR A 1 231 ? -1.192 -7.288 7.907 1.00 83.25 231 THR A CA 1
ATOM 1729 C C . THR A 1 231 ? -1.749 -7.859 9.208 1.00 83.25 231 THR A C 1
ATOM 1731 O O . THR A 1 231 ? -2.260 -7.103 10.037 1.00 83.25 231 THR A O 1
ATOM 1734 N N . CYS A 1 232 ? -1.599 -9.168 9.427 1.00 86.69 232 CYS A N 1
ATOM 1735 C CA . CYS A 1 232 ? -2.018 -9.844 10.651 1.00 86.69 232 CYS A CA 1
ATOM 1736 C C . CYS A 1 232 ? -1.263 -9.320 11.882 1.00 86.69 232 CYS A C 1
ATOM 1738 O O . CYS A 1 232 ? -1.887 -9.044 12.906 1.00 86.69 232 CYS A O 1
ATOM 1740 N N . GLY A 1 233 ? 0.053 -9.110 11.781 1.00 80.50 233 GLY A N 1
ATOM 1741 C CA . GLY A 1 233 ? 0.873 -8.567 12.867 1.00 80.50 233 GLY A CA 1
ATOM 1742 C C . GLY A 1 233 ? 0.479 -7.137 13.247 1.00 80.50 233 GLY A C 1
ATOM 1743 O O . GLY A 1 233 ? 0.251 -6.838 14.418 1.00 80.50 233 GLY A O 1
ATOM 1744 N N . LEU A 1 234 ? 0.308 -6.254 12.261 1.00 82.50 234 LEU A N 1
ATOM 1745 C CA . LEU A 1 234 ? -0.106 -4.863 12.481 1.00 82.50 234 LEU A CA 1
ATOM 1746 C C . LEU A 1 234 ? -1.529 -4.751 13.037 1.00 82.50 234 LEU A C 1
ATOM 1748 O O . LEU A 1 234 ? -1.808 -3.862 13.850 1.00 82.50 234 LEU A O 1
ATOM 1752 N N . LEU A 1 235 ? -2.420 -5.650 12.611 1.00 81.06 235 LEU A N 1
ATOM 1753 C CA . LEU A 1 235 ? -3.764 -5.803 13.161 1.00 81.06 235 LEU A CA 1
ATOM 1754 C C . LEU A 1 235 ? -3.728 -6.228 14.626 1.00 81.06 235 LEU A C 1
ATOM 1756 O O . LEU A 1 235 ? -4.370 -5.587 15.458 1.00 81.06 235 LEU A O 1
ATOM 1760 N N . PHE A 1 236 ? -2.959 -7.272 14.939 1.00 83.56 236 PHE A N 1
ATOM 1761 C CA . PHE A 1 236 ? -2.816 -7.796 16.294 1.00 83.56 236 PHE A CA 1
ATOM 1762 C C . PHE A 1 236 ? -2.241 -6.742 17.250 1.00 83.56 236 PHE A C 1
ATOM 1764 O O . PHE A 1 236 ? -2.733 -6.576 18.362 1.00 83.56 236 PHE A O 1
ATOM 1771 N N . MET A 1 237 ? -1.267 -5.953 16.786 1.00 79.06 237 MET A N 1
ATOM 1772 C CA . MET A 1 237 ? -0.681 -4.846 17.551 1.00 79.06 237 MET A CA 1
ATOM 1773 C C . MET A 1 237 ? -1.575 -3.595 17.617 1.00 79.06 237 MET A C 1
ATOM 1775 O O . MET A 1 237 ? -1.254 -2.650 18.337 1.00 79.06 237 MET A O 1
ATOM 1779 N N . GLY A 1 238 ? -2.670 -3.534 16.850 1.00 76.62 238 GLY A N 1
ATOM 1780 C CA . GLY A 1 238 ? -3.537 -2.355 16.762 1.00 76.62 238 GLY A CA 1
ATOM 1781 C C . GLY A 1 238 ? -2.857 -1.121 16.151 1.00 76.62 238 GLY A C 1
ATOM 1782 O O . GLY A 1 238 ? -3.323 0.001 16.352 1.00 76.62 238 GLY A O 1
ATOM 1783 N N . ARG A 1 239 ? -1.755 -1.310 15.411 1.00 78.50 239 ARG A N 1
ATOM 1784 C CA . ARG A 1 239 ? -0.885 -0.242 14.876 1.00 78.50 239 ARG A CA 1
ATOM 1785 C C . ARG A 1 239 ? -0.932 -0.110 13.358 1.00 78.50 239 ARG A C 1
ATOM 1787 O O . ARG A 1 239 ? -0.036 0.452 12.742 1.00 78.50 239 ARG A O 1
ATOM 1794 N N . PHE A 1 240 ? -2.021 -0.554 12.741 1.00 75.75 240 PHE A N 1
ATOM 1795 C CA . PHE A 1 240 ? -2.183 -0.495 11.288 1.00 75.75 240 PHE A CA 1
ATOM 1796 C C . PHE A 1 240 ? -2.101 0.936 10.708 1.00 75.75 240 PHE A C 1
ATOM 1798 O O . PHE A 1 240 ? -1.664 1.122 9.579 1.00 75.75 240 PHE A O 1
ATOM 1805 N N . ALA A 1 241 ? -2.429 1.973 11.489 1.00 71.31 241 ALA A N 1
ATOM 1806 C CA . ALA A 1 241 ? -2.271 3.370 11.062 1.00 71.31 241 ALA A CA 1
ATOM 1807 C C . ALA A 1 241 ? -0.807 3.752 10.747 1.00 71.31 241 ALA A C 1
ATOM 1809 O O . ALA A 1 241 ? -0.559 4.638 9.936 1.00 71.31 241 ALA A O 1
ATOM 1810 N N . CYS A 1 242 ? 0.178 3.056 11.322 1.00 73.50 242 CYS A N 1
ATOM 1811 C CA . CYS A 1 242 ? 1.599 3.304 11.067 1.00 73.50 242 CYS A CA 1
ATOM 1812 C C . CYS A 1 242 ? 2.026 2.994 9.621 1.00 73.50 242 CYS A C 1
ATOM 1814 O O . CYS A 1 242 ? 3.082 3.450 9.201 1.00 73.50 242 CYS A O 1
ATOM 1816 N N . VAL A 1 243 ? 1.214 2.244 8.866 1.00 74.50 243 VAL A N 1
ATOM 1817 C CA . VAL A 1 243 ? 1.461 1.908 7.451 1.00 74.50 243 VAL A CA 1
ATOM 1818 C C . VAL A 1 243 ? 1.239 3.097 6.519 1.00 74.50 243 VAL A C 1
ATOM 1820 O O . VAL A 1 243 ? 1.768 3.140 5.408 1.00 74.50 243 VAL A O 1
ATOM 1823 N N . MET A 1 244 ? 0.446 4.068 6.967 1.00 70.12 244 MET A N 1
ATOM 1824 C CA . MET A 1 244 ? 0.152 5.269 6.203 1.00 70.12 244 MET A CA 1
ATOM 1825 C C . MET A 1 244 ? 1.422 6.107 6.066 1.00 70.12 244 MET A C 1
ATOM 1827 O O . MET A 1 244 ? 2.126 6.338 7.054 1.00 70.12 244 MET A O 1
ATOM 1831 N N . ALA A 1 245 ? 1.684 6.611 4.857 1.00 61.19 245 ALA A N 1
ATOM 1832 C CA . ALA A 1 245 ? 2.764 7.563 4.641 1.00 61.19 245 ALA A CA 1
ATOM 1833 C C . ALA A 1 245 ? 2.642 8.727 5.650 1.00 61.19 245 ALA A C 1
ATOM 1835 O O . ALA A 1 245 ? 1.518 9.151 5.958 1.00 61.19 245 ALA A O 1
ATOM 1836 N N . PRO A 1 246 ? 3.762 9.276 6.157 1.00 59.94 246 PRO A N 1
ATOM 1837 C CA . PRO A 1 246 ? 3.754 10.342 7.158 1.00 59.94 246 PRO A CA 1
ATOM 1838 C C . PRO A 1 246 ? 2.726 11.472 6.914 1.00 59.94 246 PRO A C 1
ATOM 1840 O O . PRO A 1 246 ? 2.030 11.828 7.868 1.00 59.94 246 PRO A O 1
ATOM 1843 N N . PRO A 1 247 ? 2.513 11.990 5.682 1.00 57.31 247 PRO A N 1
ATOM 1844 C CA . PRO A 1 247 ? 1.508 13.035 5.453 1.00 57.31 247 PRO A CA 1
ATOM 1845 C C . PRO A 1 247 ? 0.045 12.578 5.635 1.00 57.31 247 PRO A C 1
ATOM 1847 O O . PRO A 1 247 ? -0.796 13.362 6.086 1.00 57.31 247 PRO A O 1
ATOM 1850 N N . ALA A 1 248 ? -0.273 11.311 5.358 1.00 61.62 248 ALA A N 1
ATOM 1851 C CA . ALA A 1 248 ? -1.613 10.755 5.569 1.00 61.62 248 ALA A CA 1
ATOM 1852 C C . ALA A 1 248 ? -1.919 10.546 7.065 1.00 61.62 248 ALA A C 1
ATOM 1854 O O . ALA A 1 248 ? -3.052 10.719 7.513 1.00 61.62 248 ALA A O 1
ATOM 1855 N N . ASN A 1 249 ? -0.896 10.251 7.873 1.00 63.00 249 ASN A N 1
ATOM 1856 C CA . ASN A 1 249 ? -1.054 10.180 9.325 1.00 63.00 249 ASN A CA 1
ATOM 1857 C C . ASN A 1 249 ? -1.341 11.551 9.949 1.00 63.00 249 ASN A C 1
ATOM 1859 O O . ASN A 1 249 ? -2.179 11.651 10.843 1.00 63.00 249 ASN A O 1
ATOM 1863 N N . VAL A 1 250 ? -0.706 12.619 9.457 1.00 60.94 250 VAL A N 1
ATOM 1864 C CA . VAL A 1 250 ? -0.924 13.983 9.972 1.00 60.94 250 VAL A CA 1
ATOM 1865 C C . VAL A 1 250 ? -2.345 14.473 9.685 1.00 60.94 250 VAL A C 1
ATOM 1867 O O . VAL A 1 250 ? -2.973 15.078 10.553 1.00 60.94 250 VAL A O 1
ATOM 1870 N N . THR A 1 251 ? -2.883 14.187 8.499 1.00 64.62 251 THR A N 1
ATOM 1871 C CA . THR A 1 251 ? -4.261 14.556 8.136 1.00 64.62 251 THR A CA 1
ATOM 1872 C C . THR A 1 251 ? -5.293 13.773 8.942 1.00 64.62 251 THR A C 1
ATOM 1874 O O . THR A 1 251 ? -6.232 14.373 9.461 1.00 64.62 251 THR A O 1
ATOM 1877 N N . MET A 1 252 ? -5.083 12.469 9.151 1.00 63.56 252 MET A N 1
ATOM 1878 C CA . MET A 1 252 ? -6.002 11.663 9.957 1.00 63.56 252 MET A CA 1
ATOM 1879 C C . MET A 1 252 ? -5.962 12.038 11.448 1.00 63.56 252 MET A C 1
ATOM 1881 O O . MET A 1 252 ? -7.005 12.122 12.096 1.00 63.56 252 MET A O 1
ATOM 1885 N N . LEU A 1 253 ? -4.774 12.321 11.994 1.00 57.91 253 LEU A N 1
ATOM 1886 C CA . LEU A 1 253 ? -4.615 12.827 13.361 1.00 57.91 253 LEU A CA 1
ATOM 1887 C C . LEU A 1 253 ? -5.256 14.200 13.532 1.00 57.91 253 LEU A C 1
ATOM 1889 O O . LEU A 1 253 ? -5.898 14.435 14.550 1.00 57.91 253 LEU A O 1
ATOM 1893 N N . ARG A 1 254 ? -5.130 15.088 12.540 1.00 66.12 254 ARG A N 1
ATOM 1894 C CA . ARG A 1 254 ? -5.809 16.386 12.539 1.00 66.12 254 ARG A CA 1
ATOM 1895 C C . ARG A 1 254 ? -7.327 16.210 12.592 1.00 66.12 254 ARG A C 1
ATOM 1897 O O . ARG A 1 254 ? -7.965 16.882 13.392 1.00 66.12 254 ARG A O 1
ATOM 1904 N N . ASP A 1 255 ? -7.897 15.296 11.815 1.00 61.69 255 ASP A N 1
ATOM 1905 C CA . ASP A 1 255 ? -9.343 15.034 11.829 1.00 61.69 255 ASP A CA 1
ATOM 1906 C C . ASP A 1 255 ? -9.811 14.441 13.166 1.00 61.69 255 ASP A C 1
ATOM 1908 O O . ASP A 1 255 ? -10.810 14.876 13.740 1.00 61.69 255 ASP A O 1
ATOM 1912 N N . ILE A 1 256 ? -9.040 13.507 13.732 1.00 61.41 256 ILE A N 1
ATOM 1913 C CA . ILE A 1 256 ? -9.296 12.961 15.072 1.00 61.41 256 ILE A CA 1
ATOM 1914 C C . ILE A 1 256 ? -9.170 14.052 16.141 1.00 61.41 256 ILE A C 1
ATOM 1916 O O . ILE A 1 256 ? -9.950 14.061 17.087 1.00 61.41 256 ILE A O 1
ATOM 1920 N N . PHE A 1 257 ? -8.236 14.989 16.005 1.00 59.09 257 PHE A N 1
ATOM 1921 C CA . PHE A 1 257 ? -8.058 16.075 16.965 1.00 59.09 257 PHE A CA 1
ATOM 1922 C C . PHE A 1 257 ? -9.198 17.097 16.872 1.00 59.09 257 PHE A C 1
ATOM 1924 O O . PHE A 1 257 ? -9.797 17.460 17.883 1.00 59.09 257 PHE A O 1
ATOM 1931 N N . ILE A 1 258 ? -9.578 17.493 15.655 1.00 62.78 258 ILE A N 1
ATOM 1932 C CA . ILE A 1 258 ? -10.667 18.449 15.417 1.00 62.78 258 ILE A CA 1
ATOM 1933 C C . ILE A 1 258 ? -12.032 17.841 15.797 1.00 62.78 258 ILE A C 1
ATOM 1935 O O . ILE A 1 258 ? -12.931 18.572 16.213 1.00 62.78 258 ILE A O 1
ATOM 1939 N N . HIS A 1 259 ? -12.230 16.521 15.691 1.00 59.75 259 HIS A N 1
ATOM 1940 C CA . HIS A 1 259 ? -13.544 15.890 15.916 1.00 59.75 259 HIS A CA 1
ATOM 1941 C C . HIS A 1 259 ? -13.657 14.998 17.164 1.00 59.75 259 HIS A C 1
ATOM 1943 O O . HIS A 1 259 ? -14.772 14.752 17.635 1.00 59.75 259 HIS A O 1
ATOM 1949 N N . GLY A 1 260 ? -12.543 14.512 17.710 1.00 54.84 260 GLY A N 1
ATOM 1950 C CA . GLY A 1 260 ? -12.485 13.606 18.862 1.00 54.84 260 GLY A CA 1
ATOM 1951 C C . GLY A 1 260 ? -12.372 14.327 20.204 1.00 54.84 260 GLY A C 1
ATOM 1952 O O . GLY A 1 260 ? -13.103 13.994 21.135 1.00 54.84 260 GLY A O 1
ATOM 1953 N N . GLU A 1 261 ? -11.535 15.362 20.294 1.00 49.25 261 GLU A N 1
ATOM 1954 C CA . GLU A 1 261 ? -11.297 16.106 21.542 1.00 49.25 261 GLU A CA 1
ATOM 1955 C C . GLU A 1 261 ? -12.384 17.148 21.828 1.00 49.25 261 GLU A C 1
ATOM 1957 O O . GLU A 1 261 ? -12.673 17.431 22.989 1.00 49.25 261 GLU A O 1
ATOM 1962 N N . GLY A 1 262 ? -13.074 17.663 20.803 1.00 50.84 262 GLY A N 1
ATOM 1963 C CA . GLY A 1 262 ? -14.094 18.702 20.977 1.00 50.84 262 GLY A CA 1
ATOM 1964 C C . GLY A 1 262 ? -15.208 18.321 21.961 1.00 50.84 262 GLY A C 1
ATOM 1965 O O . GLY A 1 262 ? -15.758 19.187 22.629 1.00 50.84 262 GLY A O 1
ATOM 1966 N N . LYS A 1 263 ? -15.523 17.029 22.131 1.00 56.06 263 LYS A N 1
ATOM 1967 C CA . LYS A 1 263 ? -16.547 16.581 23.095 1.00 56.06 263 LYS A CA 1
ATOM 1968 C C . LYS A 1 263 ? -16.014 16.425 24.515 1.00 56.06 263 LYS A C 1
ATOM 1970 O O . LYS A 1 263 ? -16.767 16.677 25.455 1.00 56.06 263 LYS A O 1
ATOM 1975 N N . THR A 1 264 ? -14.762 16.011 24.682 1.00 61.84 264 THR A N 1
ATOM 1976 C CA . THR A 1 264 ? -14.107 15.881 25.991 1.00 61.84 264 THR A CA 1
ATOM 1977 C C . THR A 1 264 ? -13.765 17.263 26.536 1.00 61.84 264 THR A C 1
ATOM 1979 O O . THR A 1 264 ? -14.142 17.571 27.665 1.00 61.84 264 THR A O 1
ATOM 1982 N N . PHE A 1 265 ? -13.215 18.143 25.692 1.00 55.34 265 PHE A N 1
ATOM 1983 C CA . PHE A 1 265 ? -12.976 19.550 26.013 1.00 55.34 265 PHE A CA 1
ATOM 1984 C C . PHE A 1 265 ? -14.284 20.316 26.246 1.00 55.34 265 PHE A C 1
ATOM 1986 O O . PHE A 1 265 ? -14.391 21.027 27.235 1.00 55.34 265 PHE A O 1
ATOM 1993 N N . ALA A 1 266 ? -15.336 20.115 25.438 1.00 58.72 266 ALA A N 1
ATOM 1994 C CA . ALA A 1 266 ? -16.635 20.755 25.693 1.00 58.72 266 ALA A CA 1
ATOM 1995 C C . ALA A 1 266 ? -17.384 20.189 26.915 1.00 58.72 266 ALA A C 1
ATOM 1997 O O . ALA A 1 266 ? -18.271 20.849 27.459 1.00 58.72 266 ALA A O 1
ATOM 1998 N N . ARG A 1 267 ? -17.096 18.954 27.351 1.00 68.38 267 ARG A N 1
ATOM 1999 C CA . ARG A 1 267 ? -17.595 18.427 28.636 1.00 68.38 267 ARG A CA 1
ATOM 2000 C C . ARG A 1 267 ? -16.799 18.992 29.811 1.00 68.38 267 ARG A C 1
ATOM 2002 O O . ARG A 1 267 ? -17.415 19.340 30.812 1.00 68.38 267 ARG A O 1
ATOM 2009 N N . ALA A 1 268 ? -15.481 19.130 29.675 1.00 64.38 268 ALA A N 1
ATOM 2010 C CA . ALA A 1 268 ? -14.634 19.781 30.670 1.00 64.38 268 ALA A CA 1
ATOM 2011 C C . ALA A 1 268 ? -14.996 21.270 30.825 1.00 64.38 268 ALA A C 1
ATOM 2013 O O . ALA A 1 268 ? -15.252 21.719 31.935 1.00 64.38 268 ALA A O 1
ATOM 2014 N N . ALA A 1 269 ? -15.151 22.003 29.721 1.00 62.41 269 ALA A N 1
ATOM 2015 C CA . ALA A 1 269 ? -15.537 23.414 29.718 1.00 62.41 269 ALA A CA 1
ATOM 2016 C C . ALA A 1 269 ? -16.931 23.652 30.327 1.00 62.41 269 ALA A C 1
ATOM 2018 O O . ALA A 1 269 ? -17.109 24.584 31.103 1.00 62.41 269 ALA A O 1
ATOM 2019 N N . ARG A 1 270 ? -17.915 22.777 30.060 1.00 73.31 270 ARG A N 1
ATOM 2020 C CA . ARG A 1 270 ? -19.237 22.865 30.711 1.00 73.31 270 ARG A CA 1
ATOM 2021 C C . ARG A 1 270 ? -19.192 22.616 32.217 1.00 73.31 270 ARG A C 1
ATOM 2023 O O . ARG A 1 270 ? -19.955 23.246 32.936 1.00 73.31 270 ARG A O 1
ATOM 2030 N N . LYS A 1 271 ? -18.302 21.736 32.689 1.00 78.06 271 LYS A N 1
ATOM 2031 C CA . LYS A 1 271 ? -18.065 21.535 34.127 1.00 78.06 271 LYS A CA 1
ATOM 2032 C C . LYS A 1 271 ? -17.470 22.774 34.796 1.00 78.06 271 LYS A C 1
ATOM 2034 O O . LYS A 1 271 ? -17.771 23.016 35.955 1.00 78.06 271 LYS A O 1
ATOM 2039 N N . PHE A 1 272 ? -16.654 23.551 34.085 1.00 70.75 272 PHE A N 1
ATOM 2040 C CA . PHE A 1 272 ? -16.126 24.811 34.613 1.00 70.75 272 PHE A CA 1
ATOM 2041 C C . PHE A 1 272 ? -17.202 25.901 34.706 1.00 70.75 272 PHE A C 1
ATOM 2043 O O . PHE A 1 272 ? -17.264 26.586 35.717 1.00 70.75 272 PHE A O 1
ATOM 2050 N N . VAL A 1 273 ? -18.093 26.010 33.713 1.00 79.31 273 VAL A N 1
ATOM 2051 C CA . VAL A 1 273 ? -19.181 27.011 33.710 1.00 79.31 273 VAL A CA 1
ATOM 2052 C C . VAL A 1 273 ? -20.259 26.733 34.767 1.00 79.31 273 VAL A C 1
ATOM 2054 O O . VAL A 1 273 ? -20.915 27.657 35.221 1.00 79.31 273 VAL A O 1
ATOM 2057 N N . SER A 1 274 ? -20.462 25.480 35.191 1.00 76.06 274 SER A N 1
ATOM 2058 C CA . SER A 1 274 ? -21.470 25.150 36.214 1.00 76.06 274 SER A CA 1
ATOM 2059 C C . SER A 1 274 ? -21.013 25.387 37.660 1.00 76.06 274 SER A C 1
ATOM 2061 O O . SER A 1 274 ? -21.792 25.142 38.576 1.00 76.06 274 SER A O 1
ATOM 2063 N N . HIS A 1 275 ? -19.752 25.772 37.875 1.00 69.50 275 HIS A N 1
ATOM 2064 C CA . HIS A 1 275 ? -19.164 26.002 39.202 1.00 69.50 275 HIS A CA 1
ATOM 2065 C C . HIS A 1 275 ? -18.763 27.467 39.452 1.00 69.50 275 HIS A C 1
ATOM 2067 O O . HIS A 1 275 ? -18.177 27.760 40.493 1.00 69.50 275 HIS A O 1
ATOM 2073 N N . SER A 1 276 ? -19.084 28.364 38.518 1.00 58.62 276 SER A N 1
ATOM 2074 C CA . SER A 1 276 ? -18.954 29.824 38.620 1.00 58.62 276 SER A CA 1
ATOM 2075 C C . SER A 1 276 ? -20.329 30.466 38.684 1.00 58.62 276 SER A C 1
ATOM 2077 O O . SER A 1 276 ? -20.519 31.362 39.528 1.00 58.62 276 SER A O 1
#

Sequence (276 aa):
MAAAMALLFNSSSTLPVQVATGVLCASYWRGAWYILDHTLFPDNRALSGIVSLTSGSALLGLKQYIISPSYNGTKRLVRLLPPPESVSLRRRYIQTNRFIVLYGIASGCILIWRGTWLLWDEAAHGIADVIDSRGCGGSTSTHSTTPATSSVSHPPKTTSTSTSTSTSSSAPPPPPPPPPSRPTPIATASATAPAHAHDHHHHGESTLTQHDDIEEKTLFYSGIASHVLATCGLLFMGRFACVMAPPANVTMLRDIFIHGEGKTFARAARKFVSHS

Secondary structure (DSSP, 8-state):
-HHHHHHHHSS---HHHHHHHHHHHHHHHHHHHHHHHHHS-TT-HHHHHHHHHHHHHHHHHHHHHHHHHHHHHHHHHHHHSPPPS-HHHHHHHHHHHHHHHHHHHHHHHHHHHHHHHHHHHHHHHHHHHHHHHHHHTT--------------------------------PPPPPPPPPPPPPPP----------------SSSHHHHHHHHHHHHHHHHHHHHHHHHHHHHHHHHTT-GGGGS-HHHHHHHHHHHHHHHHHHHHHHHHHHHHTT-